Protein AF-A0A6N3BK80-F1 (afdb_monomer)

Mean predicted aligned error: 13.95 Å

Nearest PDB structures (foldseek):
  2f25-assembly1_A  TM=4.838E-01  e=7.492E+00  Homo sapiens
  2f27-assembly2_B  TM=4.645E-01  e=8.426E+00  Homo sapiens

pLDDT: mean 81.89, std 17.4, range [36.19, 98.56]

Radius of gyration: 26.27 Å; Cα contacts (8 Å, |Δi|>4): 443; chains: 1; bounding box: 55×59×78 Å

Organism: Streptococcus salivarius (NCBI:txid1304)

Sequence (279 aa):
MSVFLSWRYKPIILYLAVIVACFVLAIILFRMGQKRGRFLFTAIVLALIGLSFFATLGGSVYRGAMKKYRLIQQVSQSELDEEKPDSDDPKEYEDKSAIYNWTEEDFENLKPKVDTLRSIIKSHGKGNYVEMESSGLKVRYDRGDGNEYIDLSFVKDEKGRFVYDGGTATYPLDGVTEVANYSSNWTEEQINSLRTKDQAYFGPTTSLSEVVREHPQAKEAWRSIKVHSSGIMHKSVDLDYTDQNSPIEKAQLLRLSFEYNEKKKDYYLSYNSVDRGHW

Foldseek 3Di:
DPDVVCVVCVVVVVVVVVVVVVVVVLVVLCVVCVVVVNNVVSVVVVVVVVVVCCVVVVVPVVVVVVVQVVLLVVLVPDPPVVLAADDLDQVVQADLPFAADDDPVNQLPADFPPAFSSNCCNRRNGANDWDQDPQGIWGKHDNPPVQWIKIWGWDQDPSNTTTTFKTKTKHADPQAAADQQFDFPDAPVNVVPAAAPVRPVVHHFDFPVVCCVVHRYANGKMWMWIAGSVRDIWIKIKTWRAQCPYALRTFNTKIWMWTQDPVVRGTTTHDIDTDSDDD

Secondary structure (DSSP, 8-state):
--HHHHHHHHHHHHHHHHHHHHHHHHHHHHHHHHHTT-HHHHHHHHHHHHHHHIIIIIHHHHHHHHHHHHHHHHHTTS---TTSPPPS-GGGTB-TTPPP---HHHHHT--TTTSBHHHHHHHH-SBSEEEEETTEEEEEEE-SSSSSEEEEEEEE-TTS-EEEEEEEEEEEPTT-EE-TT------HHHHHH---GGGGGGSPPPBHHHHHHH--EESEEEEEEEE-TTS-EEEEEEEE---TTS-TTS-SEEEEEEEEETTTTEEEEEEEEEE----

Structure (mmCIF, N/CA/C/O backbone):
data_AF-A0A6N3BK80-F1
#
_entry.id   AF-A0A6N3BK80-F1
#
loop_
_atom_site.group_PDB
_atom_site.id
_atom_site.type_symbol
_atom_site.label_atom_id
_atom_site.label_alt_id
_atom_site.label_comp_id
_atom_site.label_asym_id
_atom_site.label_entity_id
_atom_site.label_seq_id
_atom_site.pdbx_PDB_ins_code
_atom_site.Cartn_x
_atom_site.Cartn_y
_atom_site.Cartn_z
_atom_site.occupancy
_atom_site.B_iso_or_equiv
_atom_site.auth_seq_id
_atom_site.auth_comp_id
_atom_site.auth_asym_id
_atom_site.auth_atom_id
_atom_site.pdbx_PDB_model_num
ATOM 1 N N . MET A 1 1 ? -24.866 -7.748 -11.509 1.00 37.69 1 MET A N 1
ATOM 2 C CA . MET A 1 1 ? -23.650 -7.099 -12.046 1.00 37.69 1 MET A CA 1
ATOM 3 C C . MET A 1 1 ? -24.097 -6.075 -13.082 1.00 37.69 1 MET A C 1
ATOM 5 O O . MET A 1 1 ? -24.287 -6.455 -14.221 1.00 37.69 1 MET A O 1
ATOM 9 N N . SER A 1 2 ? -24.410 -4.837 -12.669 1.00 46.44 2 SER A N 1
ATOM 10 C CA . SER A 1 2 ? -24.790 -3.744 -13.603 1.00 46.44 2 SER A CA 1
ATOM 11 C C . SER A 1 2 ? -25.086 -2.382 -12.949 1.00 46.44 2 SER A C 1
ATOM 13 O O . SER A 1 2 ? -25.207 -1.399 -13.669 1.00 46.44 2 SER A O 1
ATOM 15 N N . VAL A 1 3 ? -25.175 -2.259 -11.619 1.00 37.75 3 VAL A N 1
ATOM 16 C CA . VAL A 1 3 ? -25.583 -0.974 -11.006 1.00 37.75 3 VAL A CA 1
ATOM 17 C C . VAL A 1 3 ? -24.396 -0.026 -10.753 1.00 37.75 3 VAL A C 1
ATOM 19 O O . VAL A 1 3 ? -24.506 1.169 -11.026 1.00 37.75 3 VAL A O 1
ATOM 22 N N . PHE A 1 4 ? -23.226 -0.543 -10.356 1.00 36.19 4 PHE A N 1
ATOM 23 C CA . PHE A 1 4 ? -22.046 0.282 -10.036 1.00 36.19 4 PHE A CA 1
ATOM 24 C C . PHE A 1 4 ? -21.319 0.870 -11.256 1.00 36.19 4 PHE A C 1
ATOM 26 O O . PHE A 1 4 ? -20.775 1.968 -11.160 1.00 36.19 4 PHE A O 1
ATOM 33 N N . LEU A 1 5 ? -21.379 0.219 -12.427 1.00 40.31 5 LEU A N 1
ATOM 34 C CA . LEU A 1 5 ? -20.838 0.810 -13.660 1.00 40.31 5 LEU A CA 1
ATOM 35 C C . LEU A 1 5 ? -21.596 2.096 -14.033 1.00 40.31 5 LEU A C 1
ATOM 37 O O . LEU A 1 5 ? -20.991 3.060 -14.487 1.00 40.31 5 LEU A O 1
ATOM 41 N N . SER A 1 6 ? -22.909 2.157 -13.783 1.00 42.03 6 SER A N 1
ATOM 42 C CA . SER A 1 6 ? -23.734 3.296 -14.206 1.00 42.03 6 SER A CA 1
ATOM 43 C C . SER A 1 6 ? -23.394 4.609 -13.490 1.00 42.03 6 SER A C 1
ATOM 45 O O . SER A 1 6 ? -23.645 5.675 -14.043 1.00 42.03 6 SER A O 1
ATOM 47 N N . TRP A 1 7 ? -22.797 4.573 -12.292 1.00 40.22 7 TRP A N 1
ATOM 48 C CA . TRP A 1 7 ? -22.498 5.797 -11.540 1.00 40.22 7 TRP A CA 1
ATOM 49 C C . TRP A 1 7 ? -21.221 6.490 -12.030 1.00 40.22 7 TRP A C 1
ATOM 51 O O . TRP A 1 7 ? -21.188 7.716 -12.113 1.00 40.22 7 TRP A O 1
ATOM 61 N N . ARG A 1 8 ? -20.203 5.731 -12.456 1.00 47.41 8 ARG A N 1
ATOM 62 C CA . ARG A 1 8 ? -18.953 6.302 -12.989 1.00 47.41 8 ARG A CA 1
ATOM 63 C C . ARG A 1 8 ? -19.099 6.900 -14.396 1.00 47.41 8 ARG A C 1
ATOM 65 O O . ARG A 1 8 ? -18.405 7.862 -14.707 1.00 47.41 8 ARG A O 1
ATOM 72 N N . TYR A 1 9 ? -20.037 6.413 -15.217 1.00 49.38 9 TYR A N 1
ATOM 73 C CA . TYR A 1 9 ? -20.303 6.979 -16.555 1.00 49.38 9 TYR A CA 1
ATOM 74 C C . TYR A 1 9 ? -21.351 8.103 -16.574 1.00 49.38 9 TYR A C 1
ATOM 76 O O . TYR A 1 9 ? -21.412 8.849 -17.552 1.00 49.38 9 TYR A O 1
ATOM 84 N N . LYS A 1 10 ? -22.150 8.271 -15.508 1.00 49.44 10 LYS A N 1
ATOM 85 C CA . LYS A 1 10 ? -23.128 9.369 -15.378 1.00 49.44 10 LYS A CA 1
ATOM 86 C C . LYS A 1 10 ? -22.543 10.761 -15.647 1.00 49.44 10 LYS A C 1
ATOM 88 O O . LYS A 1 10 ? -23.175 11.485 -16.414 1.00 49.44 10 LYS A O 1
ATOM 93 N N . PRO A 1 11 ? -21.368 11.152 -15.111 1.00 55.12 11 PRO A N 1
ATOM 94 C CA . PRO A 1 11 ? -20.797 12.451 -15.445 1.00 55.12 11 PRO A CA 1
ATOM 95 C C . PRO A 1 11 ? -20.406 12.525 -16.925 1.00 55.12 11 PRO A C 1
ATOM 97 O O . PRO A 1 11 ? -20.772 13.484 -17.590 1.00 55.12 11 PRO A O 1
ATOM 100 N N . ILE A 1 12 ? -19.754 11.499 -17.483 1.00 56.53 12 ILE A N 1
ATOM 101 C CA . ILE A 1 12 ? -19.261 11.508 -18.874 1.00 56.53 12 ILE A CA 1
ATOM 102 C C . ILE A 1 12 ? -20.411 11.621 -19.885 1.00 56.53 12 ILE A C 1
ATOM 104 O O . ILE A 1 12 ? -20.330 12.405 -20.829 1.00 56.53 12 ILE A O 1
ATOM 108 N N . ILE A 1 13 ? -21.503 10.882 -19.677 1.00 63.91 13 ILE A N 1
ATOM 109 C CA . ILE A 1 13 ? -22.680 10.920 -20.558 1.00 63.91 13 ILE A CA 1
ATOM 110 C C . ILE A 1 13 ? -23.405 12.266 -20.432 1.00 63.91 13 ILE A C 1
ATOM 112 O O . ILE A 1 13 ? -23.817 12.831 -21.445 1.00 63.91 13 ILE A O 1
ATOM 116 N N . LEU A 1 14 ? -23.512 12.817 -19.216 1.00 65.88 14 LEU A N 1
ATOM 117 C CA . LEU A 1 14 ? -24.059 14.158 -18.994 1.00 65.88 14 LEU A CA 1
ATOM 118 C C . LEU A 1 14 ? -23.207 15.223 -19.705 1.00 65.88 14 LEU A C 1
ATOM 120 O O . LEU A 1 14 ? -23.750 16.089 -20.384 1.00 65.88 14 LEU A O 1
ATOM 124 N N . TYR A 1 15 ? -21.877 15.122 -19.620 1.00 63.59 15 TYR A N 1
ATOM 125 C CA . TYR A 1 15 ? -20.942 16.004 -20.321 1.00 63.59 15 TYR A CA 1
ATOM 126 C C . TYR A 1 15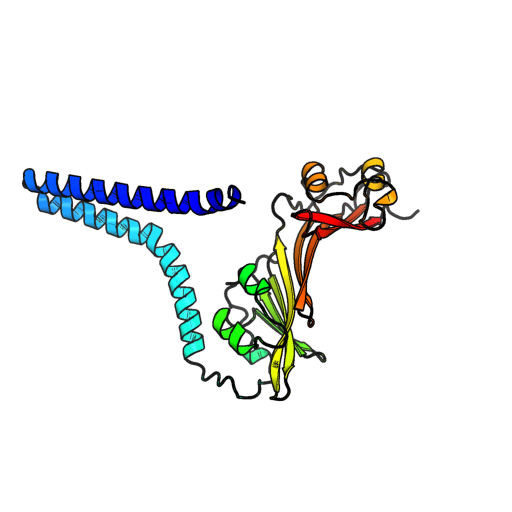 ? -21.105 15.922 -21.840 1.00 63.59 15 TYR A C 1
ATOM 128 O O . TYR A 1 15 ? -21.193 16.955 -22.503 1.00 63.59 15 TYR A O 1
ATOM 136 N N . LEU A 1 16 ? -21.197 14.711 -22.396 1.00 70.88 16 LEU A N 1
ATOM 137 C CA . LEU A 1 16 ? -21.396 14.518 -23.831 1.00 70.88 16 LEU A CA 1
ATOM 138 C C . LEU A 1 16 ? -22.743 15.102 -24.288 1.00 70.88 16 LEU A C 1
ATOM 140 O O . LEU A 1 16 ? -22.808 15.777 -25.313 1.00 70.88 16 LEU A O 1
ATOM 144 N N . ALA A 1 17 ? -23.802 14.908 -23.497 1.00 71.81 17 ALA A N 1
ATOM 145 C CA . ALA A 1 17 ? -25.122 15.470 -23.767 1.00 71.81 17 ALA A CA 1
ATOM 146 C C . ALA A 1 17 ? -25.115 17.009 -23.744 1.00 71.81 17 ALA A C 1
ATOM 148 O O . ALA A 1 17 ? -25.707 17.633 -24.624 1.00 71.81 17 ALA A O 1
ATOM 149 N N . VAL A 1 18 ? -24.400 17.627 -22.796 1.00 73.94 18 VAL A N 1
ATOM 150 C CA . VAL A 1 18 ? -24.231 19.088 -22.729 1.00 73.94 18 VAL A CA 1
ATOM 151 C C . VAL A 1 18 ? -23.460 19.610 -23.944 1.00 73.94 18 VAL A C 1
ATOM 153 O O . VAL A 1 18 ? -23.885 20.592 -24.551 1.00 73.94 18 VAL A O 1
ATOM 156 N N . ILE A 1 19 ? -22.385 18.933 -24.365 1.00 73.25 19 ILE A N 1
ATOM 157 C CA . ILE A 1 19 ? -21.615 19.308 -25.564 1.00 73.25 19 ILE A CA 1
ATOM 158 C C . ILE A 1 19 ? -22.500 19.258 -26.814 1.00 73.25 19 ILE A C 1
ATOM 160 O O . ILE A 1 19 ? -22.523 20.215 -27.589 1.00 73.25 19 ILE A O 1
ATOM 164 N N . VAL A 1 20 ? -23.266 18.178 -26.994 1.00 76.75 20 VAL A N 1
ATOM 165 C CA . VAL A 1 20 ? -24.185 18.031 -28.133 1.00 76.75 20 VAL A CA 1
ATOM 166 C C . VAL A 1 20 ? -25.270 19.112 -28.103 1.00 76.75 20 VAL A C 1
ATOM 168 O O . VAL A 1 20 ? -25.531 19.735 -29.131 1.00 76.75 20 VAL A O 1
ATOM 171 N N . ALA A 1 21 ? -25.854 19.410 -26.938 1.00 74.69 21 ALA A N 1
ATOM 172 C CA . ALA A 1 21 ? -26.855 20.469 -26.793 1.00 74.69 21 ALA A CA 1
ATOM 173 C C . ALA A 1 21 ? -26.291 21.861 -27.136 1.00 74.69 21 ALA A C 1
ATOM 175 O O . ALA A 1 21 ? -26.930 22.625 -27.865 1.00 74.69 21 ALA A O 1
ATOM 176 N N . CYS A 1 22 ? -25.072 22.177 -26.685 1.00 74.19 22 CYS A N 1
ATOM 177 C CA . CYS A 1 22 ? -24.372 23.411 -27.046 1.00 74.19 22 CYS A CA 1
ATOM 178 C C . CYS A 1 22 ? -24.097 23.495 -28.554 1.00 74.19 22 CYS A C 1
ATOM 180 O O . CYS A 1 22 ? -24.267 24.560 -29.148 1.00 74.19 22 CYS A O 1
ATOM 182 N N . PHE A 1 23 ? -23.731 22.379 -29.190 1.00 77.75 23 PHE A N 1
ATOM 183 C CA . PHE A 1 23 ? -23.477 22.327 -30.630 1.00 77.75 23 PHE A CA 1
ATOM 184 C C . PHE A 1 23 ? -24.754 22.562 -31.448 1.00 77.75 23 PHE A C 1
ATOM 186 O O . PHE A 1 23 ? -24.754 23.328 -32.413 1.00 77.75 23 PHE A O 1
ATOM 193 N N . VAL A 1 24 ? -25.873 21.969 -31.026 1.00 78.75 24 VAL A N 1
ATOM 194 C CA . VAL A 1 24 ? -27.187 22.184 -31.651 1.00 78.75 24 VAL A CA 1
ATOM 195 C C . VAL A 1 24 ? -27.629 23.644 -31.502 1.00 78.75 24 VAL A C 1
ATOM 197 O O . VAL A 1 24 ? -28.042 24.262 -32.486 1.00 78.75 24 VAL A O 1
ATOM 200 N N . LEU A 1 25 ? -27.481 24.234 -30.311 1.00 77.56 25 LEU A N 1
ATOM 201 C CA . LEU A 1 25 ? -27.775 25.652 -30.073 1.00 77.56 25 LEU A CA 1
ATOM 202 C C . LEU A 1 25 ? -26.905 26.574 -30.938 1.00 77.56 25 LEU A C 1
ATOM 204 O O . LEU A 1 25 ? -27.421 27.534 -31.513 1.00 77.56 25 LEU A O 1
ATOM 208 N N . ALA A 1 26 ? -25.617 26.262 -31.096 1.00 73.38 26 ALA A N 1
ATOM 209 C CA . ALA A 1 26 ? -24.711 27.016 -31.957 1.00 73.38 26 ALA A CA 1
ATOM 210 C C . ALA A 1 26 ? -25.173 27.017 -33.424 1.00 73.38 26 ALA A C 1
ATOM 212 O O . ALA A 1 26 ? -25.208 28.074 -34.057 1.00 73.38 26 ALA A O 1
ATOM 213 N N . ILE A 1 27 ? -25.606 25.866 -33.952 1.00 77.00 27 ILE A N 1
ATOM 214 C CA . ILE A 1 27 ? -26.123 25.747 -35.326 1.00 77.00 27 ILE A CA 1
ATOM 215 C C . ILE A 1 27 ? -27.418 26.555 -35.505 1.00 77.00 27 ILE A C 1
ATOM 217 O O . ILE A 1 27 ? -27.593 27.231 -36.525 1.00 77.00 27 ILE A O 1
ATOM 221 N N . ILE A 1 28 ? -28.323 26.522 -34.521 1.00 77.19 28 ILE A N 1
ATOM 222 C CA . ILE A 1 28 ? -29.579 27.288 -34.555 1.00 77.19 28 ILE A CA 1
ATOM 223 C C . ILE A 1 28 ? -29.287 28.794 -34.565 1.00 77.19 28 ILE A C 1
ATOM 225 O O . ILE A 1 28 ? -29.812 29.519 -35.417 1.00 77.19 28 ILE A O 1
ATOM 229 N N . LEU A 1 29 ? -28.409 29.262 -33.673 1.00 70.31 29 LEU A N 1
ATOM 230 C CA . LEU A 1 29 ? -28.001 30.667 -33.596 1.00 70.31 29 LEU A CA 1
ATOM 231 C C . LEU A 1 29 ? -27.305 31.130 -34.880 1.00 70.31 29 LEU A C 1
ATOM 233 O O . LEU A 1 29 ? -27.582 32.228 -35.366 1.00 70.31 29 LEU A O 1
ATOM 237 N N . PHE A 1 30 ? -26.472 30.277 -35.475 1.00 71.50 30 PHE A N 1
ATOM 238 C CA . PHE A 1 30 ? -25.811 30.546 -36.748 1.00 71.50 30 PHE A CA 1
ATOM 239 C C . PHE A 1 30 ? -26.819 30.717 -37.895 1.00 71.50 30 PHE A C 1
ATOM 241 O O . PHE A 1 30 ? -26.782 31.719 -38.614 1.00 71.50 30 PHE A O 1
ATOM 248 N N . ARG A 1 31 ? -27.799 29.807 -38.024 1.00 71.81 31 ARG A N 1
ATOM 249 C CA . ARG A 1 31 ? -28.857 29.927 -39.046 1.00 71.81 31 ARG A CA 1
ATOM 250 C C . ARG A 1 31 ? -29.753 31.148 -38.835 1.00 71.81 31 ARG A C 1
ATOM 252 O O . ARG A 1 31 ? -30.158 31.789 -39.807 1.00 71.81 31 ARG A O 1
ATOM 259 N N . MET A 1 32 ? -30.062 31.499 -37.586 1.00 69.62 32 MET A N 1
ATOM 260 C CA . MET A 1 32 ? -30.823 32.713 -37.265 1.00 69.62 32 MET A CA 1
ATOM 261 C C . MET A 1 32 ? -30.033 33.992 -37.577 1.00 69.62 32 MET A C 1
ATOM 263 O O . MET A 1 32 ? -30.607 34.954 -38.094 1.00 69.62 32 MET A O 1
ATOM 267 N N . GLY A 1 33 ? -28.723 33.997 -37.313 1.00 66.00 33 GLY A N 1
ATOM 268 C CA . GLY A 1 33 ? -27.813 35.093 -37.647 1.00 66.00 33 GLY A CA 1
ATOM 269 C C . GLY A 1 33 ? -27.706 35.338 -39.151 1.00 66.00 33 GLY A C 1
ATOM 270 O O . GLY A 1 33 ? -27.750 36.490 -39.591 1.00 66.00 33 GLY A O 1
ATOM 271 N N . GLN A 1 34 ? -27.668 34.260 -39.941 1.00 65.62 34 GLN A N 1
ATOM 272 C CA . GLN A 1 34 ? -27.649 34.310 -41.404 1.00 65.62 34 GLN A CA 1
ATOM 273 C C . GLN A 1 34 ? -28.944 34.913 -41.980 1.00 65.62 34 GLN A C 1
ATOM 275 O O . GLN A 1 34 ? -28.880 35.766 -42.860 1.00 65.62 34 GLN A O 1
ATOM 280 N N . LYS A 1 35 ? -30.119 34.554 -41.437 1.00 68.25 35 LYS A N 1
ATOM 281 C CA . LYS A 1 35 ? -31.414 35.126 -41.866 1.00 68.25 35 LYS A CA 1
ATOM 282 C C . LYS A 1 35 ? -31.582 36.616 -41.544 1.00 68.25 35 LYS A C 1
ATOM 284 O O . LYS A 1 35 ? -32.328 37.297 -42.237 1.00 68.25 35 LYS A O 1
ATOM 289 N N . ARG A 1 36 ? -30.931 37.128 -40.494 1.00 64.25 36 ARG A N 1
ATOM 290 C CA . ARG A 1 36 ? -31.055 38.531 -40.046 1.00 64.25 36 ARG A CA 1
ATOM 291 C C . ARG A 1 36 ? -29.965 39.464 -40.590 1.00 64.25 36 ARG A C 1
ATOM 293 O O . ARG A 1 36 ? -29.895 40.608 -40.152 1.00 64.25 36 ARG A O 1
ATOM 300 N N . GLY A 1 37 ? -29.091 38.991 -41.484 1.00 64.69 37 GLY A N 1
ATOM 301 C CA . GLY A 1 37 ? -27.978 39.786 -42.025 1.00 64.69 37 GLY A CA 1
ATOM 302 C C . GLY A 1 37 ? -26.898 40.147 -40.993 1.00 64.69 37 GLY A C 1
ATOM 303 O O . GLY A 1 37 ? -26.043 40.983 -41.261 1.00 64.69 37 GLY A O 1
ATOM 304 N N . ARG A 1 38 ? -26.909 39.518 -39.807 1.00 65.25 38 ARG A N 1
ATOM 305 C CA . ARG A 1 38 ? -25.959 39.753 -38.697 1.00 65.25 38 ARG A CA 1
ATOM 306 C C . ARG A 1 38 ? -24.974 38.590 -38.539 1.00 65.25 38 ARG A C 1
ATOM 308 O O . ARG A 1 38 ? -24.587 38.222 -37.429 1.00 65.25 38 ARG A O 1
ATOM 315 N N . PHE A 1 39 ? -24.600 37.999 -39.669 1.00 61.59 39 PHE A N 1
ATOM 316 C CA . PHE A 1 39 ? -23.761 36.805 -39.764 1.00 61.59 39 PHE A CA 1
ATOM 317 C C . PHE A 1 39 ? -22.388 36.985 -39.098 1.00 61.59 39 PHE A C 1
ATOM 319 O O . PHE A 1 39 ? -21.945 36.130 -38.337 1.00 61.59 39 PHE A O 1
ATOM 326 N N . LEU A 1 40 ? -21.747 38.137 -39.314 1.00 60.50 40 LEU A N 1
ATOM 327 C CA . LEU A 1 40 ? -20.412 38.410 -38.775 1.00 60.50 40 LEU A CA 1
ATOM 328 C C . LEU A 1 40 ? -20.408 38.470 -37.239 1.00 60.50 40 LEU A C 1
ATOM 330 O O . LEU A 1 40 ? -19.549 37.872 -36.602 1.00 60.50 40 LEU A O 1
ATOM 334 N N . PHE A 1 41 ? -21.413 39.101 -36.628 1.00 62.19 41 PHE A N 1
ATOM 335 C CA . PHE A 1 41 ? -21.518 39.191 -35.167 1.00 62.19 41 PHE A CA 1
ATOM 336 C C . PHE A 1 41 ? -21.821 37.839 -34.511 1.00 62.19 41 PHE A C 1
ATOM 338 O O . PHE A 1 41 ? -21.278 37.531 -33.454 1.00 62.19 41 PHE A O 1
ATOM 345 N N . THR A 1 42 ? -22.654 37.008 -35.144 1.00 64.50 42 THR A N 1
ATOM 346 C CA . THR A 1 42 ? -22.961 35.661 -34.632 1.00 64.50 42 THR A CA 1
ATOM 347 C C . THR A 1 42 ? -21.758 34.725 -34.736 1.00 64.50 42 THR A C 1
ATOM 349 O O . THR A 1 42 ? -21.497 33.977 -33.796 1.00 64.50 42 THR A O 1
ATOM 352 N N . ALA A 1 43 ? -20.974 34.818 -35.813 1.00 65.44 43 ALA A N 1
ATOM 353 C CA . ALA A 1 43 ? -19.727 34.069 -35.958 1.00 65.44 43 ALA A CA 1
ATOM 354 C C . ALA A 1 43 ? -18.666 34.481 -34.919 1.00 65.44 43 ALA A C 1
ATOM 356 O O . ALA A 1 43 ? -18.036 33.614 -34.318 1.00 65.44 43 ALA A O 1
ATOM 357 N N . ILE A 1 44 ? -18.511 35.784 -34.649 1.00 70.44 44 ILE A N 1
ATOM 358 C CA . ILE A 1 44 ? -17.558 36.291 -33.645 1.00 70.44 44 ILE A CA 1
ATOM 359 C C . ILE A 1 44 ? -17.939 35.825 -32.234 1.00 70.44 44 ILE A C 1
ATOM 361 O O . ILE A 1 44 ? -17.080 35.365 -31.488 1.00 70.44 44 ILE A O 1
ATOM 365 N N . VAL A 1 45 ? -19.223 35.883 -31.869 1.00 70.75 45 VAL A N 1
ATOM 366 C CA . VAL A 1 45 ? -19.686 35.420 -30.549 1.00 70.75 45 VAL A CA 1
ATOM 367 C C . VAL A 1 45 ? -19.479 33.912 -30.386 1.00 70.75 45 VAL A C 1
ATOM 369 O O . VAL A 1 45 ? -19.000 33.476 -29.342 1.00 70.75 45 VAL A O 1
ATOM 372 N N . LEU A 1 46 ? -19.756 33.112 -31.420 1.00 67.25 46 LEU A N 1
ATOM 373 C CA . LEU A 1 46 ? -19.484 31.670 -31.398 1.00 67.25 46 LEU A CA 1
ATOM 374 C C . LEU A 1 46 ? -17.984 31.362 -31.296 1.00 67.25 46 LEU A C 1
ATOM 376 O O . LEU A 1 46 ? -17.602 30.463 -30.548 1.00 67.25 46 LEU A O 1
ATOM 380 N N . ALA A 1 47 ? -17.133 32.130 -31.981 1.00 68.00 47 ALA A N 1
ATOM 381 C CA . ALA A 1 47 ? -15.684 32.002 -31.874 1.00 68.00 47 ALA A CA 1
ATOM 382 C C . ALA A 1 47 ? -15.183 32.347 -30.463 1.00 68.00 47 ALA A C 1
ATOM 384 O O . ALA A 1 47 ? -14.369 31.609 -29.918 1.00 68.00 47 ALA A O 1
ATOM 385 N N . LEU A 1 48 ? -15.706 33.407 -29.835 1.00 70.81 48 LEU A N 1
ATOM 386 C CA . LEU A 1 48 ? -15.347 33.803 -28.466 1.00 70.81 48 LEU A CA 1
ATOM 387 C C . LEU A 1 48 ? -15.826 32.790 -27.413 1.00 70.81 48 LEU A C 1
ATOM 389 O O . LEU A 1 48 ? -15.095 32.505 -26.463 1.00 70.81 48 LEU A O 1
ATOM 393 N N . ILE A 1 49 ? -17.015 32.203 -27.588 1.00 67.44 49 ILE A N 1
ATOM 394 C CA . ILE A 1 49 ? -17.521 31.119 -26.725 1.00 67.44 49 ILE A CA 1
ATOM 395 C C . ILE A 1 49 ? -16.665 29.856 -26.895 1.00 67.44 49 ILE A C 1
ATOM 397 O O . ILE A 1 49 ? -16.276 29.238 -25.908 1.00 67.44 49 ILE A O 1
ATOM 401 N N . GLY A 1 50 ? -16.295 29.502 -28.130 1.00 62.75 50 GLY A N 1
ATOM 402 C CA . GLY A 1 50 ? -15.361 28.407 -28.391 1.00 62.75 50 GLY A CA 1
ATOM 403 C C . GLY A 1 50 ? -13.996 28.643 -27.738 1.00 62.75 50 GLY A C 1
ATOM 404 O O . GLY A 1 50 ? -13.492 27.773 -27.030 1.00 62.75 50 GLY A O 1
ATOM 405 N N . LEU A 1 51 ? -13.426 29.841 -27.900 1.00 63.50 51 LEU A N 1
ATOM 406 C CA . LEU A 1 51 ? -12.127 30.209 -27.329 1.00 63.50 51 LEU A CA 1
ATOM 407 C C . LEU A 1 51 ? -12.135 30.154 -25.794 1.00 63.50 51 LEU A C 1
ATOM 409 O O . LEU A 1 51 ? -11.194 29.648 -25.186 1.00 63.50 51 LEU A O 1
ATOM 413 N N . SER A 1 52 ? -13.208 30.639 -25.163 1.00 60.75 52 SER A N 1
ATOM 414 C CA . SER A 1 52 ? -13.365 30.603 -23.705 1.00 60.75 52 SER A CA 1
ATOM 415 C C . SER A 1 52 ? -13.559 29.179 -23.179 1.00 60.75 52 SER A C 1
ATOM 417 O O . SER A 1 52 ? -12.990 28.854 -22.137 1.00 60.75 52 SER A O 1
ATOM 419 N N . PHE A 1 53 ? -14.237 28.297 -23.923 1.00 61.62 53 PHE A N 1
ATOM 420 C CA . PHE A 1 53 ? -14.352 26.871 -23.594 1.00 61.62 53 PHE A CA 1
ATOM 421 C C . PHE A 1 53 ? -12.999 26.139 -23.696 1.00 61.62 53 PHE A C 1
ATOM 423 O O . PHE A 1 53 ? -12.640 25.365 -22.808 1.00 61.62 53 PHE A O 1
ATOM 430 N N . PHE A 1 54 ? -12.188 26.434 -24.719 1.00 55.31 54 PHE A N 1
ATOM 431 C CA . PHE A 1 54 ? -10.814 25.920 -24.820 1.00 55.31 54 PHE A CA 1
ATOM 432 C C . PHE A 1 54 ? -9.894 26.476 -23.719 1.00 55.31 54 PHE A C 1
ATOM 434 O O . PHE A 1 54 ? -9.060 25.740 -23.191 1.00 55.31 54 PHE A O 1
ATOM 441 N N . ALA A 1 55 ? -10.067 27.736 -23.316 1.00 56.03 55 ALA A N 1
ATOM 442 C CA . ALA A 1 55 ? -9.279 28.349 -22.248 1.00 56.03 55 ALA A CA 1
ATOM 443 C C . ALA A 1 55 ? -9.620 27.800 -20.848 1.00 56.03 55 ALA A C 1
ATOM 445 O O . ALA A 1 55 ? -8.717 27.626 -20.030 1.00 56.03 55 ALA A O 1
ATOM 446 N N . THR A 1 56 ? -10.893 27.490 -20.571 1.00 57.50 56 THR A N 1
ATOM 447 C CA . THR A 1 56 ? -11.341 27.004 -19.248 1.00 57.50 56 THR A CA 1
ATOM 448 C C . THR A 1 56 ? -11.351 25.480 -19.113 1.00 57.50 56 THR A C 1
ATOM 450 O O . THR A 1 56 ? -10.874 24.975 -18.099 1.00 57.50 56 THR A O 1
ATOM 453 N N . LEU A 1 57 ? -11.820 24.725 -20.114 1.00 46.44 57 LEU A N 1
ATOM 454 C CA . LEU A 1 57 ? -11.823 23.251 -20.078 1.00 46.44 57 LEU A CA 1
ATOM 455 C C . LEU A 1 57 ? -10.604 22.632 -20.773 1.00 46.44 57 LEU A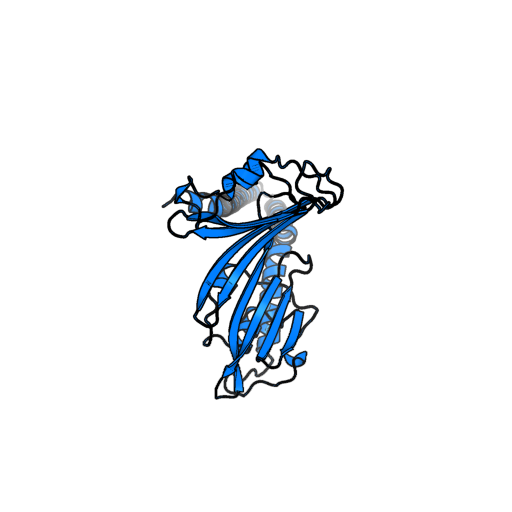 C 1
ATOM 457 O O . LEU A 1 57 ? -10.010 21.682 -20.256 1.00 46.44 57 LEU A O 1
ATOM 461 N N . GLY A 1 58 ? -10.199 23.181 -21.921 1.00 46.25 58 GLY A N 1
ATOM 462 C CA . GLY A 1 58 ? -9.048 22.683 -22.678 1.00 46.25 58 GLY A CA 1
ATOM 463 C C . GLY A 1 58 ? -7.744 22.813 -21.893 1.00 46.25 58 GLY A C 1
ATOM 464 O O . GLY A 1 58 ? -6.955 21.881 -21.869 1.00 46.25 58 GLY A O 1
ATOM 465 N N . GLY A 1 59 ? -7.541 23.900 -21.147 1.00 46.66 59 GLY A N 1
ATOM 466 C CA . GLY A 1 59 ? -6.305 24.137 -20.394 1.00 46.66 59 GLY A CA 1
ATOM 467 C C . GLY A 1 59 ? -6.001 23.139 -19.264 1.00 46.66 59 GLY A C 1
ATOM 468 O O . GLY A 1 59 ? -4.837 23.013 -18.885 1.00 46.66 59 GLY A O 1
ATOM 469 N N . SER A 1 60 ? -6.995 22.437 -18.708 1.00 51.78 60 SER A N 1
ATOM 470 C CA . SER A 1 60 ? -6.782 21.438 -17.642 1.00 51.78 60 SER A CA 1
ATOM 471 C C . SER A 1 60 ? -6.467 20.056 -18.226 1.00 51.78 60 SER A C 1
ATOM 473 O O . SER A 1 60 ? -5.421 19.472 -17.936 1.00 51.78 60 SER A O 1
ATOM 475 N N . VAL A 1 61 ? -7.304 19.589 -19.159 1.00 50.84 61 VAL A N 1
ATOM 476 C CA . VAL A 1 61 ? -7.129 18.292 -19.832 1.00 50.84 61 VAL A CA 1
ATOM 477 C C . VAL A 1 61 ? -5.912 18.308 -20.765 1.00 50.84 61 VAL A C 1
ATOM 479 O O . VAL A 1 61 ? -5.146 17.348 -20.785 1.00 50.84 61 VAL A O 1
ATOM 482 N N . TYR A 1 62 ? -5.654 19.418 -21.467 1.00 49.84 62 TYR A N 1
ATOM 483 C CA . TYR A 1 62 ? -4.475 19.586 -22.323 1.00 49.84 62 TYR A CA 1
ATOM 484 C C . TYR A 1 62 ? -3.179 19.680 -21.513 1.00 49.84 62 TYR A C 1
ATOM 486 O O . TYR A 1 62 ? -2.171 19.143 -21.951 1.00 49.84 62 TYR A O 1
ATOM 494 N N . ARG A 1 63 ? -3.178 20.280 -20.308 1.00 50.91 63 ARG A N 1
ATOM 495 C CA . ARG A 1 63 ? -1.998 20.244 -19.419 1.00 50.91 63 ARG A CA 1
ATOM 496 C C . ARG A 1 63 ? -1.728 18.844 -18.879 1.00 50.91 63 ARG A C 1
ATOM 498 O O . ARG A 1 63 ? -0.566 18.454 -18.833 1.00 50.91 63 ARG A O 1
ATOM 505 N N . GLY A 1 64 ? -2.764 18.094 -18.500 1.00 47.44 64 GLY A N 1
ATOM 506 C CA . GLY A 1 64 ? -2.625 16.696 -18.074 1.00 47.44 64 GLY A CA 1
ATOM 507 C C . GLY A 1 64 ? -2.110 15.795 -19.202 1.00 47.44 64 GLY A C 1
ATOM 508 O O . GLY A 1 64 ? -1.135 15.066 -19.019 1.00 47.44 64 GLY A O 1
ATOM 509 N N . ALA A 1 65 ? -2.693 15.921 -20.398 1.00 49.78 65 ALA A N 1
ATOM 510 C CA . ALA A 1 65 ? -2.267 15.188 -21.586 1.00 49.78 65 ALA A CA 1
ATOM 511 C C . ALA A 1 65 ? -0.847 15.585 -22.025 1.00 49.78 65 ALA A C 1
ATOM 513 O O . ALA A 1 65 ? -0.006 14.711 -22.195 1.00 49.78 65 ALA A O 1
ATOM 514 N N . MET A 1 66 ? -0.530 16.882 -22.129 1.00 50.06 66 MET A N 1
ATOM 515 C CA . MET A 1 66 ? 0.815 17.358 -22.489 1.00 50.06 66 MET A CA 1
ATOM 516 C C . MET A 1 66 ? 1.874 16.991 -21.450 1.00 50.06 66 MET A C 1
ATOM 518 O O . MET A 1 66 ? 3.013 16.759 -21.832 1.00 50.06 66 MET A O 1
ATOM 522 N N . LYS A 1 67 ? 1.541 16.897 -20.153 1.00 52.47 67 LYS A N 1
ATOM 523 C CA . LYS A 1 67 ? 2.473 16.376 -19.138 1.00 52.47 67 LYS A CA 1
ATOM 524 C C . LYS A 1 67 ? 2.781 14.895 -19.367 1.00 52.4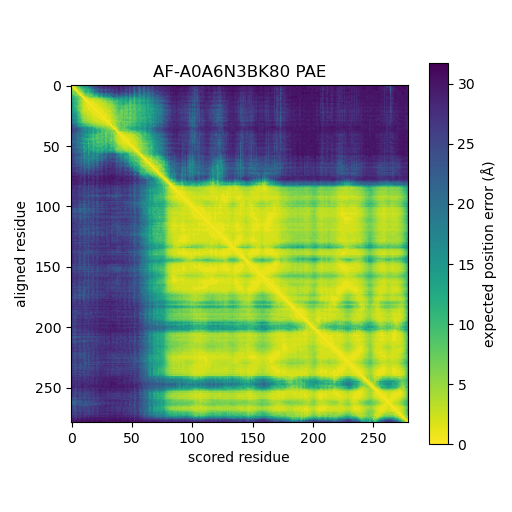7 67 LYS A C 1
ATOM 526 O O . LYS A 1 67 ? 3.957 14.548 -19.338 1.00 52.47 67 LYS A O 1
ATOM 531 N N . LYS A 1 68 ? 1.773 14.064 -19.674 1.00 49.59 68 LYS A N 1
ATOM 532 C CA . LYS A 1 68 ? 1.977 12.663 -20.096 1.00 49.59 68 LYS A CA 1
ATOM 533 C C . LYS A 1 68 ? 2.822 12.579 -21.372 1.00 49.59 68 LYS A C 1
ATOM 535 O O . LYS A 1 68 ? 3.799 11.845 -21.393 1.00 49.59 68 LYS A O 1
ATOM 540 N N . TYR A 1 69 ? 2.520 13.380 -22.396 1.00 47.53 69 TYR A N 1
ATOM 541 C CA . TYR A 1 69 ? 3.309 13.412 -23.636 1.00 47.53 69 TYR A CA 1
ATOM 542 C C . TYR A 1 69 ? 4.739 13.919 -23.425 1.00 47.53 69 TYR A C 1
ATOM 544 O O . TYR A 1 69 ? 5.651 13.397 -24.053 1.00 47.53 69 TYR A O 1
ATOM 552 N N . ARG A 1 70 ? 4.960 14.888 -22.528 1.00 46.94 70 ARG A N 1
ATOM 553 C CA . ARG A 1 70 ? 6.303 15.373 -22.183 1.00 46.94 70 ARG A CA 1
ATOM 554 C C . ARG A 1 70 ? 7.096 14.313 -21.425 1.00 46.94 70 ARG A C 1
ATOM 556 O O . ARG A 1 70 ? 8.261 14.143 -21.736 1.00 46.94 70 ARG A O 1
ATOM 563 N N . LEU A 1 71 ? 6.473 13.580 -20.499 1.00 53.34 71 LEU A N 1
ATOM 564 C CA . LEU A 1 71 ? 7.073 12.408 -19.841 1.00 53.34 71 LEU A CA 1
ATOM 565 C C . LEU A 1 71 ? 7.469 11.342 -20.873 1.00 53.34 71 LEU A C 1
ATOM 567 O O . LEU A 1 71 ? 8.612 10.898 -20.889 1.00 53.34 71 LEU A O 1
ATOM 571 N N . ILE A 1 72 ? 6.560 11.020 -21.799 1.00 52.09 72 ILE A N 1
ATOM 572 C CA . ILE A 1 72 ? 6.812 10.069 -22.887 1.00 52.09 72 ILE A CA 1
ATOM 573 C C . ILE A 1 72 ? 7.932 10.572 -23.815 1.00 52.09 72 ILE A C 1
ATOM 575 O O . ILE A 1 72 ? 8.793 9.786 -24.186 1.00 52.09 72 ILE A O 1
ATOM 579 N N . GLN A 1 73 ? 7.990 11.866 -24.152 1.00 45.94 73 GLN A N 1
ATOM 580 C CA . GLN A 1 73 ? 9.059 12.446 -24.982 1.00 45.94 73 GLN A CA 1
ATOM 581 C C . GLN A 1 73 ? 10.411 12.510 -24.264 1.00 45.94 73 GLN A C 1
ATOM 583 O O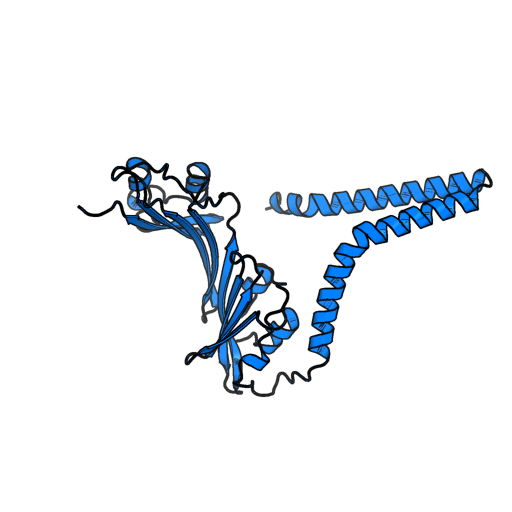 . GLN A 1 73 ? 11.432 12.249 -24.890 1.00 45.94 73 GLN A O 1
ATOM 588 N N . GLN A 1 74 ? 10.429 12.820 -22.967 1.00 46.09 74 GLN A N 1
ATOM 589 C CA . GLN A 1 74 ? 11.659 12.893 -22.177 1.00 46.09 74 GLN A CA 1
ATOM 590 C C . GLN A 1 74 ? 12.278 11.500 -21.980 1.00 46.09 74 GLN A C 1
ATOM 592 O O . GLN A 1 74 ? 13.500 11.383 -21.967 1.00 46.09 74 GLN A O 1
ATOM 597 N N . VAL A 1 75 ? 11.453 10.445 -21.909 1.00 51.22 75 VAL A N 1
ATOM 598 C CA . VAL A 1 75 ? 11.921 9.048 -21.934 1.00 51.22 75 VAL A CA 1
ATOM 599 C C . VAL A 1 75 ? 12.227 8.565 -23.357 1.00 51.22 75 VAL A C 1
ATOM 601 O O . VAL A 1 75 ? 13.143 7.778 -23.554 1.00 51.22 75 VAL A O 1
ATOM 604 N N . SER A 1 76 ? 11.530 9.067 -24.379 1.00 46.81 76 SER A N 1
ATOM 605 C CA . SER A 1 76 ? 11.772 8.685 -25.779 1.00 46.81 76 SER A CA 1
ATOM 606 C C . SER A 1 76 ? 13.105 9.201 -26.346 1.00 46.81 76 SER A C 1
ATOM 608 O O . SER A 1 76 ? 13.423 8.886 -27.493 1.00 46.81 76 SER A O 1
ATOM 610 N N . GLN A 1 77 ? 13.871 9.987 -25.581 1.00 41.28 77 GLN A N 1
ATOM 611 C CA . GLN A 1 77 ? 15.168 10.541 -25.982 1.00 41.28 77 GLN A CA 1
ATOM 612 C C . GLN A 1 77 ? 16.356 10.031 -25.157 1.00 41.28 77 GLN A C 1
ATOM 614 O O . GLN A 1 77 ? 17.487 10.435 -25.424 1.00 41.28 77 GLN A O 1
ATOM 619 N N . SER A 1 78 ? 16.137 9.110 -24.213 1.00 47.97 78 SER A N 1
ATOM 620 C CA . SER A 1 78 ? 17.207 8.258 -23.700 1.00 47.97 78 SER A CA 1
ATOM 621 C C . SER A 1 78 ? 17.152 6.920 -24.430 1.00 47.97 78 SER A C 1
ATOM 623 O O . SER A 1 78 ? 16.123 6.250 -24.456 1.00 47.97 78 SER A O 1
ATOM 625 N N . GLU A 1 79 ? 18.265 6.520 -25.036 1.00 54.44 79 GLU A N 1
ATOM 626 C CA . GLU A 1 79 ? 18.499 5.161 -25.525 1.00 54.44 79 GLU A CA 1
ATOM 627 C C . GLU A 1 79 ? 18.484 4.179 -24.335 1.00 54.44 79 GLU A C 1
ATOM 629 O O . GLU A 1 79 ? 19.517 3.682 -23.889 1.00 54.44 79 GLU A O 1
ATOM 634 N N . LEU A 1 80 ? 17.309 3.918 -23.758 1.00 58.25 80 LEU A N 1
ATOM 635 C CA . LEU A 1 80 ? 17.098 2.810 -22.837 1.00 58.25 80 LEU A CA 1
ATOM 636 C C . LEU A 1 80 ? 17.012 1.546 -23.690 1.00 58.25 80 LEU A C 1
ATOM 638 O O . LEU A 1 80 ? 15.932 1.042 -23.974 1.00 58.25 80 LEU A O 1
ATOM 642 N N . ASP A 1 81 ? 18.169 1.076 -24.139 1.00 66.00 81 ASP A N 1
ATOM 643 C CA . ASP A 1 81 ? 18.312 -0.256 -24.709 1.00 66.00 81 ASP A CA 1
ATOM 644 C C . ASP A 1 81 ? 17.870 -1.276 -23.645 1.00 66.00 81 ASP A C 1
ATOM 646 O O . ASP A 1 81 ? 18.541 -1.445 -22.624 1.00 66.00 81 ASP A O 1
ATOM 650 N N . GLU A 1 82 ? 16.689 -1.876 -23.829 1.00 68.50 82 GLU A N 1
ATOM 651 C CA . GLU A 1 82 ? 16.053 -2.780 -22.855 1.00 68.50 82 GLU A CA 1
ATOM 652 C C . GLU A 1 82 ? 16.854 -4.079 -22.634 1.00 68.50 82 GLU A C 1
ATOM 654 O O . GLU A 1 82 ? 16.573 -4.846 -21.702 1.00 68.50 82 GLU A O 1
ATOM 659 N N . GLU A 1 83 ? 17.858 -4.332 -23.478 1.00 71.94 83 GLU A N 1
ATOM 660 C CA . GLU A 1 83 ? 18.734 -5.496 -23.384 1.00 71.94 83 GLU A CA 1
ATOM 661 C C . GLU A 1 83 ? 20.027 -5.235 -22.604 1.00 71.94 83 GLU A C 1
ATOM 663 O O . GLU A 1 83 ? 20.684 -6.195 -22.192 1.00 71.94 83 GLU A O 1
ATOM 668 N N . LYS A 1 84 ? 20.393 -3.971 -22.352 1.00 85.81 84 LYS A N 1
ATOM 669 C CA . LYS A 1 84 ? 21.599 -3.647 -21.577 1.00 85.81 84 LYS A CA 1
ATOM 670 C C . LYS A 1 84 ? 21.395 -3.900 -20.080 1.00 85.81 84 LYS A C 1
ATOM 672 O O . LYS A 1 84 ? 20.290 -3.686 -19.575 1.00 85.81 84 LYS A O 1
ATOM 677 N N . PRO A 1 85 ? 22.459 -4.306 -19.357 1.00 90.62 85 PRO A N 1
ATOM 678 C CA . PRO A 1 85 ? 22.413 -4.394 -17.904 1.00 90.62 85 PRO A CA 1
ATOM 679 C C . PRO A 1 85 ? 22.112 -3.022 -17.292 1.00 90.62 85 PRO A C 1
ATOM 681 O O . PRO A 1 85 ? 22.482 -1.978 -17.839 1.00 90.62 85 PRO A O 1
ATOM 684 N N . ASP A 1 86 ? 21.441 -3.037 -16.146 1.00 93.56 86 ASP A N 1
ATOM 685 C CA . ASP A 1 86 ? 21.134 -1.833 -15.388 1.00 93.56 86 ASP A CA 1
ATOM 686 C C . ASP A 1 86 ? 22.324 -1.377 -14.539 1.00 93.56 86 ASP A C 1
ATOM 688 O O . ASP A 1 86 ? 23.119 -2.187 -14.051 1.00 93.56 86 ASP A O 1
ATOM 692 N N . SER A 1 87 ? 22.437 -0.056 -14.387 1.00 92.62 87 SER A N 1
ATOM 693 C CA . SER A 1 87 ? 23.432 0.593 -13.538 1.00 92.62 87 SER A CA 1
ATOM 694 C C . SER A 1 87 ? 23.096 0.358 -12.072 1.00 92.62 87 SER A C 1
ATOM 696 O O . SER A 1 87 ? 21.930 0.337 -11.695 1.00 92.62 87 SER A O 1
ATOM 698 N N . ASP A 1 88 ? 24.113 0.224 -11.227 1.00 93.12 88 ASP A N 1
ATOM 699 C CA . ASP A 1 88 ? 23.925 0.152 -9.775 1.00 93.12 88 ASP A CA 1
ATOM 700 C C . ASP A 1 88 ? 23.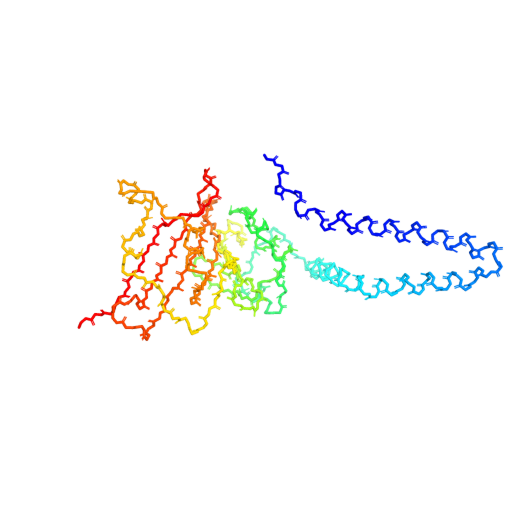843 1.533 -9.107 1.00 93.12 88 ASP A C 1
ATOM 702 O O . ASP A 1 88 ? 23.686 1.607 -7.890 1.00 93.12 88 ASP A O 1
ATOM 706 N N . ASP A 1 89 ? 23.942 2.631 -9.868 1.00 95.06 89 ASP A N 1
ATOM 707 C CA . ASP A 1 89 ? 23.783 3.981 -9.321 1.00 95.06 89 ASP A CA 1
ATOM 708 C C . ASP A 1 89 ? 22.289 4.346 -9.184 1.00 95.06 89 ASP A C 1
ATOM 710 O O . ASP A 1 89 ? 21.626 4.618 -10.192 1.00 95.06 89 ASP A O 1
ATOM 714 N N . PRO A 1 90 ? 21.734 4.426 -7.954 1.00 94.50 90 PRO A N 1
ATOM 715 C CA . PRO A 1 90 ? 20.326 4.764 -7.749 1.00 94.50 90 PRO A CA 1
ATOM 716 C C . PRO A 1 90 ? 19.959 6.151 -8.300 1.00 94.50 90 PRO A C 1
ATOM 718 O O . PRO A 1 90 ? 18.809 6.375 -8.684 1.00 94.50 90 PRO A O 1
ATOM 721 N N . LYS A 1 91 ? 20.923 7.078 -8.413 1.00 94.50 91 LYS A N 1
ATOM 722 C CA . LYS A 1 91 ? 20.677 8.430 -8.939 1.00 94.50 91 LYS A CA 1
ATOM 723 C C . LYS A 1 91 ? 20.279 8.434 -10.410 1.00 94.50 91 LYS A C 1
ATOM 725 O O . LYS A 1 91 ? 19.648 9.388 -10.864 1.00 94.50 91 LYS A O 1
ATOM 730 N N . GLU A 1 92 ? 20.603 7.385 -11.165 1.00 93.94 92 GLU A N 1
ATOM 731 C CA . GLU A 1 92 ? 20.147 7.260 -12.550 1.00 93.94 92 GLU A CA 1
ATOM 732 C C . GLU A 1 92 ? 18.625 7.103 -12.642 1.00 93.94 92 GLU A C 1
ATOM 734 O O . GLU A 1 92 ? 18.019 7.524 -13.634 1.00 93.94 92 GLU A O 1
ATOM 739 N N . TYR A 1 93 ? 17.995 6.581 -11.591 1.00 95.56 93 TYR A N 1
ATOM 740 C CA . TYR A 1 93 ? 16.569 6.262 -11.542 1.00 95.56 93 TYR A CA 1
ATOM 741 C C . TYR A 1 93 ? 15.757 7.217 -10.660 1.00 95.56 93 TYR A C 1
ATOM 743 O O . TYR A 1 93 ? 14.531 7.101 -10.624 1.00 95.56 93 TYR A O 1
ATOM 751 N N . GLU A 1 94 ? 16.416 8.168 -9.993 1.00 96.69 94 GLU A N 1
ATOM 752 C CA . GLU A 1 94 ? 15.787 9.163 -9.122 1.00 96.69 94 GLU A CA 1
ATOM 753 C C . GLU A 1 94 ? 15.492 10.478 -9.864 1.00 96.69 94 GLU A C 1
ATOM 755 O O . GLU A 1 94 ? 16.320 11.021 -10.600 1.00 96.69 94 GLU A O 1
ATOM 760 N N . ASP A 1 95 ? 14.298 11.016 -9.638 1.00 95.44 95 ASP A N 1
ATOM 761 C CA . ASP A 1 95 ? 13.924 12.401 -9.899 1.00 95.44 95 ASP A CA 1
ATOM 762 C C . ASP A 1 95 ? 12.978 12.862 -8.787 1.00 95.44 95 ASP A C 1
ATOM 764 O O . ASP A 1 95 ? 11.782 12.582 -8.799 1.00 95.44 95 ASP A O 1
ATOM 768 N N . LYS A 1 96 ? 13.507 13.629 -7.830 1.00 93.31 96 LYS A N 1
ATOM 769 C CA . LYS A 1 96 ? 12.731 14.158 -6.695 1.00 93.31 96 LYS A CA 1
ATOM 770 C C . LYS A 1 96 ? 11.536 15.014 -7.123 1.00 93.31 96 LYS A C 1
ATOM 772 O O . LYS A 1 96 ? 10.602 15.181 -6.346 1.00 93.31 96 LYS A O 1
ATOM 777 N N . SER A 1 97 ? 11.564 15.566 -8.339 1.00 91.06 97 SER A N 1
ATOM 778 C CA . SER A 1 97 ? 10.492 16.386 -8.910 1.00 91.06 97 SER A CA 1
ATOM 779 C C . SER A 1 97 ? 9.513 15.599 -9.789 1.00 91.06 97 SER A C 1
ATOM 781 O O . SER A 1 97 ? 8.615 16.201 -10.391 1.00 91.06 97 SER A O 1
ATOM 783 N N . ALA A 1 98 ? 9.672 14.271 -9.868 1.00 90.31 98 ALA A N 1
ATOM 784 C CA . ALA A 1 98 ? 8.789 13.397 -10.620 1.00 90.31 98 ALA A CA 1
ATOM 785 C C . ALA A 1 98 ? 7.334 13.581 -10.180 1.00 90.31 98 ALA A C 1
ATOM 787 O O . ALA A 1 98 ? 7.011 13.698 -8.997 1.00 90.31 98 ALA A O 1
ATOM 788 N N . ILE A 1 99 ? 6.447 13.626 -11.172 1.00 88.88 99 ILE A N 1
ATOM 789 C CA . ILE A 1 99 ? 5.018 13.822 -10.954 1.00 88.88 99 ILE A CA 1
ATOM 790 C C . ILE A 1 99 ? 4.375 12.454 -10.770 1.00 88.88 99 ILE A C 1
ATOM 792 O O . ILE A 1 99 ? 4.422 11.629 -11.683 1.00 88.88 99 ILE A O 1
ATOM 796 N N . TYR A 1 100 ? 3.699 12.263 -9.640 1.00 88.75 100 TYR A N 1
ATOM 797 C CA . TYR A 1 100 ? 2.891 11.077 -9.394 1.00 88.75 100 TYR A CA 1
ATOM 798 C C . TYR A 1 100 ? 1.796 10.926 -10.458 1.00 88.75 100 TYR A C 1
ATOM 800 O O . TYR A 1 100 ? 0.966 11.818 -10.656 1.00 88.75 100 TYR A O 1
ATOM 808 N N . ASN A 1 101 ? 1.813 9.804 -11.175 1.00 91.81 101 ASN A N 1
ATOM 809 C CA . ASN A 1 101 ? 0.911 9.528 -12.295 1.00 91.81 101 ASN A CA 1
ATOM 810 C C . ASN A 1 101 ? 0.345 8.097 -12.275 1.00 91.81 101 ASN A C 1
ATOM 812 O O . ASN A 1 101 ? -0.103 7.608 -13.314 1.00 91.81 101 ASN A O 1
ATOM 816 N N . TRP A 1 102 ? 0.399 7.444 -11.118 1.00 94.62 102 TRP A N 1
ATOM 817 C CA . TRP A 1 102 ? -0.060 6.077 -10.925 1.00 94.62 102 TRP A CA 1
ATOM 818 C C . TRP A 1 102 ? -1.564 6.018 -10.680 1.00 94.62 102 TRP A C 1
ATOM 820 O O . TRP A 1 102 ? -2.150 6.902 -10.052 1.00 94.62 102 TRP A O 1
ATOM 830 N N . THR A 1 103 ? -2.181 4.944 -11.154 1.00 93.81 103 THR A N 1
ATOM 831 C CA . THR A 1 103 ? -3.495 4.491 -10.703 1.00 93.81 103 THR A CA 1
ATOM 832 C C . THR A 1 103 ? -3.357 3.194 -9.910 1.00 93.81 103 THR A C 1
ATOM 834 O O . THR A 1 103 ? -2.349 2.495 -10.006 1.00 93.81 103 THR A O 1
ATOM 837 N N . GLU A 1 104 ? -4.388 2.849 -9.139 1.00 92.94 104 GLU A N 1
ATOM 838 C CA . GLU A 1 104 ? -4.473 1.538 -8.481 1.00 92.94 104 GLU A CA 1
ATOM 839 C C . GLU A 1 104 ? -4.362 0.388 -9.490 1.00 92.94 104 GLU A C 1
ATOM 841 O O . GLU A 1 104 ? -3.627 -0.565 -9.261 1.00 92.94 104 GLU A O 1
ATOM 846 N N . GLU A 1 105 ? -5.027 0.514 -10.641 1.00 94.38 105 GLU A N 1
ATOM 847 C CA . GLU A 1 105 ? -4.984 -0.488 -11.708 1.00 94.38 105 GLU A CA 1
ATOM 848 C C . GLU A 1 105 ? -3.574 -0.649 -12.295 1.00 94.38 105 GLU A C 1
ATOM 850 O O . GLU A 1 105 ? -3.163 -1.770 -12.587 1.00 94.38 105 GLU A O 1
ATOM 855 N N . ASP A 1 106 ? -2.809 0.439 -12.430 1.00 96.25 106 ASP A N 1
ATOM 856 C CA . ASP A 1 106 ? -1.419 0.359 -12.895 1.00 96.25 106 ASP A CA 1
ATOM 857 C C . ASP A 1 106 ? -0.564 -0.478 -11.932 1.00 96.25 106 ASP A C 1
ATOM 859 O O . ASP A 1 106 ? 0.192 -1.339 -12.375 1.00 96.25 106 ASP A O 1
ATOM 863 N N . PHE A 1 107 ? -0.715 -0.268 -10.617 1.00 97.50 107 PHE A N 1
ATOM 864 C CA . PHE A 1 107 ? 0.009 -1.033 -9.599 1.00 97.50 107 PHE A CA 1
ATOM 865 C C . PHE A 1 107 ? -0.434 -2.502 -9.547 1.00 97.50 107 PHE A C 1
ATOM 867 O O . PHE A 1 107 ? 0.406 -3.399 -9.506 1.00 97.50 107 PHE A O 1
ATOM 874 N N . GLU A 1 108 ? -1.742 -2.766 -9.580 1.00 95.50 108 GLU A N 1
ATOM 875 C CA . GLU A 1 108 ? -2.293 -4.127 -9.535 1.00 95.50 108 GLU A CA 1
ATOM 876 C C . GLU A 1 108 ? -1.905 -4.980 -10.748 1.00 95.50 108 GLU A C 1
ATOM 878 O O . GLU A 1 108 ? -1.813 -6.204 -10.640 1.00 95.50 108 GLU A O 1
ATOM 883 N N . ASN A 1 109 ? -1.671 -4.343 -11.896 1.00 96.38 109 ASN A N 1
ATOM 884 C CA . ASN A 1 109 ? -1.285 -5.021 -13.128 1.00 96.38 109 ASN A CA 1
ATOM 885 C C . ASN A 1 109 ? 0.217 -5.325 -13.227 1.00 96.38 109 ASN A C 1
ATOM 887 O O . ASN A 1 109 ? 0.609 -6.022 -14.170 1.00 96.38 109 ASN A O 1
ATOM 891 N N . LEU A 1 110 ? 1.042 -4.848 -12.284 1.00 97.44 110 LEU A N 1
ATOM 892 C CA . LEU A 1 110 ? 2.468 -5.164 -12.252 1.00 97.44 110 LEU A CA 1
ATOM 893 C C . LEU A 1 110 ? 2.697 -6.662 -12.025 1.00 97.44 110 LEU A C 1
ATOM 895 O O . LEU A 1 110 ? 2.093 -7.302 -11.163 1.00 97.44 110 LEU A O 1
ATOM 899 N N . LYS A 1 111 ? 3.630 -7.226 -12.787 1.00 97.19 111 LYS A N 1
ATOM 900 C CA . LYS A 1 111 ? 3.964 -8.648 -12.801 1.00 97.19 111 LYS A CA 1
ATOM 901 C C . LYS A 1 111 ? 5.373 -8.863 -12.263 1.00 97.19 111 LYS A C 1
ATOM 903 O O . LYS A 1 111 ? 6.349 -8.533 -12.950 1.00 97.19 111 LYS A O 1
ATOM 908 N N . PRO A 1 112 ? 5.508 -9.448 -11.058 1.00 97.75 112 PRO A N 1
ATOM 909 C CA . PRO A 1 112 ? 6.810 -9.787 -10.507 1.00 97.75 112 PRO A CA 1
ATOM 910 C C . PRO A 1 112 ? 7.629 -10.646 -11.473 1.00 97.75 112 PRO A C 1
ATOM 912 O O . PRO A 1 112 ? 7.100 -11.535 -12.139 1.00 97.75 112 PRO A O 1
ATOM 915 N N . LYS A 1 113 ? 8.930 -10.365 -11.545 1.00 95.94 113 LYS A N 1
ATOM 916 C CA . LYS A 1 113 ? 9.937 -10.998 -12.412 1.00 95.94 113 LYS A CA 1
ATOM 917 C C . LYS A 1 113 ? 9.719 -10.827 -13.919 1.00 95.94 113 LYS A C 1
ATOM 919 O O . LYS A 1 113 ? 10.499 -11.374 -14.695 1.00 95.94 113 LYS A O 1
ATOM 924 N N . VAL A 1 114 ? 8.696 -10.083 -14.338 1.00 95.50 114 VAL A N 1
ATOM 925 C CA . VAL A 1 114 ? 8.384 -9.828 -15.751 1.00 95.50 114 VAL A CA 1
ATOM 926 C C . VAL A 1 114 ? 8.594 -8.358 -16.082 1.00 95.50 114 VAL A C 1
ATOM 928 O O . VAL A 1 114 ? 9.352 -8.047 -16.999 1.00 95.50 114 VAL A O 1
ATOM 931 N N . ASP A 1 115 ? 7.962 -7.461 -15.325 1.00 97.00 115 ASP A N 1
ATOM 932 C CA . ASP A 1 115 ? 8.097 -6.028 -15.572 1.00 97.00 115 ASP A CA 1
ATOM 933 C C . ASP A 1 115 ? 9.473 -5.534 -15.128 1.00 97.00 115 ASP A C 1
ATOM 935 O O . ASP A 1 115 ? 9.972 -5.874 -14.053 1.00 97.00 115 ASP A O 1
ATOM 939 N N . THR A 1 116 ? 10.107 -4.727 -15.974 1.00 96.94 116 THR A N 1
ATOM 940 C CA . THR A 1 116 ? 11.444 -4.181 -15.720 1.00 96.94 116 THR A CA 1
ATOM 941 C C . THR A 1 116 ? 11.351 -2.768 -15.166 1.00 96.94 116 THR A C 1
ATOM 943 O O . THR A 1 116 ? 10.424 -2.022 -15.496 1.00 96.94 116 THR A O 1
ATOM 946 N N . LEU A 1 117 ? 12.359 -2.347 -14.402 1.00 96.81 117 LEU A N 1
ATOM 947 C CA . LEU A 1 117 ? 12.491 -0.963 -13.942 1.00 96.81 117 LEU A CA 1
ATOM 948 C C . LEU A 1 117 ? 12.378 0.029 -15.108 1.00 96.81 117 LEU A C 1
ATOM 950 O O . LEU A 1 117 ? 11.661 1.021 -15.012 1.00 96.81 117 LEU A O 1
ATOM 954 N N . ARG A 1 118 ? 13.013 -0.272 -16.247 1.00 94.00 118 ARG A N 1
ATOM 955 C CA . ARG A 1 118 ? 12.945 0.561 -17.458 1.00 94.00 118 ARG A CA 1
ATOM 956 C C . ARG A 1 118 ? 11.527 0.680 -18.010 1.00 94.00 118 ARG A C 1
ATOM 958 O O . ARG A 1 118 ? 11.108 1.784 -18.348 1.00 94.00 118 ARG A O 1
ATOM 965 N N . SER A 1 119 ? 10.781 -0.425 -18.081 1.00 94.12 119 SER A N 1
ATOM 966 C CA . SER A 1 119 ? 9.391 -0.418 -18.563 1.00 94.12 119 SER A CA 1
ATOM 967 C C . SER A 1 119 ? 8.466 0.408 -17.659 1.00 94.12 119 SER A C 1
ATOM 969 O O . SER A 1 119 ? 7.627 1.171 -18.150 1.00 94.12 119 SER A O 1
ATOM 971 N N . ILE A 1 120 ? 8.689 0.341 -16.344 1.00 95.81 120 ILE A N 1
ATOM 972 C CA . ILE A 1 120 ? 7.960 1.133 -15.355 1.00 95.81 120 ILE A CA 1
ATOM 973 C C . ILE A 1 120 ? 8.348 2.608 -15.474 1.00 95.81 120 ILE A C 1
ATOM 975 O O . ILE A 1 120 ? 7.462 3.449 -15.589 1.00 95.81 120 ILE A O 1
ATOM 979 N N . ILE A 1 121 ? 9.640 2.939 -15.572 1.00 94.44 121 ILE A N 1
ATOM 980 C CA . ILE A 1 121 ? 10.109 4.321 -15.770 1.00 94.44 121 ILE A CA 1
ATOM 981 C C . ILE A 1 121 ? 9.570 4.923 -17.071 1.00 94.44 121 ILE A C 1
ATOM 983 O O . ILE A 1 121 ? 9.233 6.104 -17.119 1.00 94.44 121 ILE A O 1
ATOM 987 N N . LYS A 1 122 ? 9.430 4.125 -18.127 1.00 91.19 122 LYS A N 1
ATOM 988 C CA . LYS A 1 122 ? 8.836 4.568 -19.392 1.00 91.19 122 LYS A CA 1
ATOM 989 C C . LYS A 1 122 ? 7.363 4.938 -19.268 1.00 91.19 122 LYS A C 1
ATOM 991 O O . LYS A 1 122 ? 6.911 5.856 -19.950 1.00 91.19 122 LYS A O 1
ATOM 996 N N . SER A 1 123 ? 6.638 4.256 -18.392 1.00 90.94 123 SER A N 1
ATOM 997 C CA . SER A 1 123 ? 5.202 4.465 -18.188 1.00 90.94 123 SER A CA 1
ATOM 998 C C . SER A 1 123 ? 4.919 5.539 -17.131 1.00 90.94 123 SER A C 1
ATOM 1000 O O . SER A 1 123 ? 4.043 6.389 -17.307 1.00 90.94 123 SER A O 1
ATOM 1002 N N . HIS A 1 124 ? 5.707 5.544 -16.057 1.00 93.69 124 HIS A N 1
ATOM 1003 C CA . HIS A 1 124 ? 5.443 6.315 -14.845 1.00 93.69 124 HIS A CA 1
ATOM 1004 C C . HIS A 1 124 ? 6.482 7.398 -14.541 1.00 93.69 124 HIS A C 1
ATOM 1006 O O . HIS A 1 124 ? 6.220 8.303 -13.754 1.00 93.69 124 HIS A O 1
ATOM 1012 N N . GLY A 1 125 ? 7.617 7.390 -15.236 1.00 93.44 125 GLY A N 1
ATOM 1013 C CA . GLY A 1 125 ? 8.756 8.245 -14.931 1.00 93.44 125 GLY A CA 1
ATOM 1014 C C . GLY A 1 125 ? 9.661 7.652 -13.853 1.00 93.44 125 GLY A C 1
ATOM 1015 O O . GLY A 1 125 ? 9.448 6.549 -13.344 1.00 93.44 125 GLY A O 1
ATOM 1016 N N . LYS A 1 126 ? 10.710 8.403 -13.526 1.00 95.44 126 LYS A N 1
ATOM 1017 C CA . LYS A 1 126 ? 11.651 8.081 -12.449 1.00 95.44 126 LYS A CA 1
ATOM 1018 C C . LYS A 1 126 ? 10.973 8.143 -11.077 1.00 95.44 126 LYS A C 1
ATOM 1020 O O . LYS A 1 126 ? 9.969 8.836 -10.923 1.00 95.44 126 LYS A O 1
ATOM 1025 N N . GLY A 1 127 ? 11.523 7.421 -10.104 1.00 96.31 127 GLY A N 1
ATOM 1026 C CA . GLY A 1 127 ? 11.031 7.458 -8.727 1.00 96.31 127 GLY A CA 1
ATOM 1027 C C . GLY A 1 127 ? 11.425 8.752 -8.020 1.00 96.31 127 GLY A C 1
ATOM 1028 O O . GLY A 1 127 ? 12.461 9.340 -8.327 1.00 96.31 127 GLY A O 1
ATOM 1029 N N . ASN A 1 128 ? 10.621 9.182 -7.051 1.00 96.38 128 ASN A N 1
ATOM 1030 C CA . ASN A 1 128 ? 10.921 10.344 -6.215 1.00 96.38 128 ASN A CA 1
ATOM 1031 C C . ASN A 1 128 ? 12.088 10.071 -5.259 1.00 96.38 128 ASN A C 1
ATOM 1033 O O . ASN A 1 128 ? 12.885 10.973 -5.002 1.00 96.38 128 ASN A O 1
ATOM 1037 N N . TYR A 1 129 ? 12.185 8.834 -4.765 1.00 96.31 129 TYR A N 1
ATOM 1038 C CA . TYR A 1 129 ? 13.272 8.370 -3.908 1.00 96.31 129 TYR A CA 1
ATOM 1039 C C . TYR A 1 129 ? 13.730 6.995 -4.371 1.00 96.31 129 TYR A C 1
ATOM 1041 O O . TYR A 1 129 ? 12.898 6.106 -4.576 1.00 96.31 129 TYR A O 1
ATOM 1049 N N . VAL A 1 130 ? 15.038 6.824 -4.542 1.00 97.81 130 VAL A N 1
ATOM 1050 C CA . VAL A 1 130 ? 15.619 5.550 -4.968 1.00 97.81 130 VAL A CA 1
ATOM 1051 C C . VAL A 1 130 ? 16.783 5.174 -4.067 1.00 97.81 130 VAL A C 1
ATOM 1053 O O . VAL A 1 130 ? 17.698 5.965 -3.847 1.00 97.81 130 VAL A O 1
ATOM 1056 N N . GLU A 1 131 ? 16.769 3.939 -3.580 1.00 96.94 131 GLU A N 1
ATOM 1057 C CA . GLU A 1 131 ? 17.791 3.421 -2.678 1.00 96.94 131 GLU A CA 1
ATOM 1058 C C . GLU A 1 131 ? 18.251 2.035 -3.126 1.00 96.94 131 GLU A C 1
ATOM 1060 O O . GLU A 1 131 ? 17.444 1.177 -3.484 1.00 96.94 131 GLU A O 1
ATOM 1065 N N . MET A 1 132 ? 19.567 1.820 -3.111 1.00 96.31 132 MET A N 1
ATOM 1066 C CA . MET A 1 132 ? 20.149 0.497 -3.304 1.00 96.31 132 MET A CA 1
ATOM 1067 C C . MET A 1 132 ? 20.286 -0.195 -1.949 1.00 96.31 132 MET A C 1
ATOM 1069 O O . MET A 1 132 ? 21.023 0.270 -1.082 1.00 96.31 132 MET A O 1
ATOM 1073 N N . GLU A 1 133 ? 19.622 -1.332 -1.791 1.00 92.88 133 GLU A N 1
ATOM 1074 C CA . GLU A 1 133 ? 19.748 -2.222 -0.643 1.00 92.88 133 GLU A CA 1
ATOM 1075 C C . GLU A 1 133 ? 20.552 -3.477 -1.008 1.00 92.88 133 GLU A C 1
ATOM 1077 O O . GLU A 1 133 ? 20.738 -3.825 -2.174 1.00 92.88 133 GLU A O 1
ATOM 1082 N N . SER A 1 134 ? 20.970 -4.243 0.003 1.00 89.06 134 SER A N 1
ATOM 1083 C CA . SER A 1 134 ? 21.594 -5.557 -0.214 1.00 89.06 134 SER A CA 1
ATOM 1084 C C . SER A 1 134 ? 20.680 -6.546 -0.947 1.00 89.06 134 SER A C 1
ATOM 1086 O O . SER A 1 134 ? 21.169 -7.472 -1.591 1.00 89.06 134 SER A O 1
ATOM 1088 N N . SER A 1 135 ? 19.361 -6.359 -0.837 1.00 88.81 135 SER A N 1
ATOM 1089 C CA . SER A 1 135 ? 18.346 -7.204 -1.466 1.00 88.81 135 SER A CA 1
ATOM 1090 C C . SER A 1 135 ? 18.003 -6.790 -2.902 1.00 88.81 135 SER A C 1
ATOM 1092 O O . SER A 1 135 ? 17.371 -7.568 -3.615 1.00 88.81 135 SER A O 1
ATOM 1094 N N . GLY A 1 136 ? 18.440 -5.606 -3.343 1.00 95.38 136 GLY A N 1
ATOM 1095 C CA . GLY A 1 136 ? 18.114 -5.034 -4.645 1.00 95.38 136 GLY A CA 1
ATOM 1096 C C . GLY A 1 136 ? 17.779 -3.544 -4.560 1.00 95.38 136 GLY A C 1
ATOM 1097 O O . GLY A 1 136 ? 18.209 -2.857 -3.642 1.00 95.38 136 GLY A O 1
ATOM 1098 N N . LEU A 1 137 ? 17.013 -3.031 -5.520 1.00 98.12 137 LEU A N 1
ATOM 1099 C CA . LEU A 1 137 ? 16.684 -1.606 -5.615 1.00 98.12 137 LEU A CA 1
ATOM 1100 C C . LEU A 1 137 ? 15.290 -1.325 -5.037 1.00 98.12 137 LEU A C 1
ATOM 1102 O O . LEU A 1 137 ? 14.325 -2.019 -5.366 1.00 98.12 137 LEU A O 1
ATOM 1106 N N . LYS A 1 138 ? 15.165 -0.276 -4.226 1.00 98.12 138 LYS A N 1
ATOM 1107 C CA . LYS A 1 138 ? 13.892 0.289 -3.770 1.00 98.12 138 LYS A CA 1
ATOM 1108 C C . LYS A 1 138 ? 13.596 1.572 -4.524 1.00 98.12 138 LYS A C 1
ATOM 1110 O O . LYS A 1 138 ? 14.470 2.421 -4.676 1.00 98.12 138 LYS A O 1
ATOM 1115 N N . VAL A 1 139 ? 12.357 1.720 -4.978 1.00 98.31 139 VAL A N 1
ATOM 1116 C CA . VAL A 1 139 ? 11.889 2.908 -5.701 1.00 98.31 139 VAL A CA 1
ATOM 1117 C C . VAL A 1 139 ? 10.561 3.349 -5.105 1.00 98.31 139 VAL A C 1
ATOM 1119 O O . VAL A 1 139 ? 9.592 2.592 -5.144 1.00 98.31 139 VAL A O 1
ATOM 1122 N N . ARG A 1 140 ? 10.506 4.579 -4.595 1.00 97.75 140 ARG A N 1
ATOM 1123 C CA . ARG A 1 140 ? 9.278 5.212 -4.108 1.00 97.75 140 ARG A CA 1
ATOM 1124 C C . ARG A 1 140 ? 8.746 6.219 -5.118 1.00 97.75 140 ARG A C 1
ATOM 1126 O O . ARG A 1 140 ? 9.479 7.100 -5.570 1.00 97.75 140 ARG A O 1
ATOM 1133 N N . TYR A 1 141 ? 7.452 6.133 -5.397 1.00 97.50 141 TYR A N 1
ATOM 1134 C CA . TYR A 1 141 ? 6.670 7.157 -6.084 1.00 97.50 141 TYR A CA 1
ATOM 1135 C C . TYR A 1 141 ? 5.742 7.819 -5.074 1.00 97.50 141 TYR A C 1
ATOM 1137 O O . TYR A 1 141 ? 4.934 7.136 -4.454 1.00 97.50 141 TYR A O 1
ATOM 1145 N N . ASP A 1 142 ? 5.849 9.131 -4.910 1.00 94.69 142 ASP A N 1
ATOM 1146 C CA . ASP A 1 142 ? 5.157 9.876 -3.856 1.00 94.69 142 ASP A CA 1
ATOM 1147 C C . ASP A 1 142 ? 4.250 10.948 -4.467 1.00 94.69 142 ASP A C 1
ATOM 1149 O O . ASP A 1 142 ? 4.666 11.697 -5.356 1.00 94.69 142 ASP A O 1
ATOM 1153 N N . ARG A 1 143 ? 2.997 11.019 -4.009 1.00 92.00 143 ARG A N 1
ATOM 1154 C CA . ARG A 1 143 ? 2.050 12.060 -4.425 1.00 92.00 143 ARG A CA 1
ATOM 1155 C C . ARG A 1 143 ? 2.391 13.433 -3.839 1.00 92.00 143 ARG A C 1
ATOM 1157 O O . ARG A 1 143 ? 1.990 14.452 -4.406 1.00 92.00 143 ARG A O 1
ATOM 1164 N N . GLY A 1 144 ? 3.163 13.459 -2.756 1.00 86.69 144 GLY A N 1
ATOM 1165 C CA . GLY A 1 144 ? 3.677 14.644 -2.073 1.00 86.69 144 GLY A CA 1
ATOM 1166 C C . GLY A 1 144 ? 2.858 15.084 -0.859 1.00 86.69 144 GLY A C 1
ATOM 1167 O O . GLY A 1 144 ? 3.250 16.040 -0.194 1.00 86.69 144 GLY A O 1
ATOM 1168 N N . ASP A 1 145 ? 1.738 14.420 -0.564 1.00 83.12 145 ASP A N 1
ATOM 1169 C CA . ASP A 1 145 ? 0.916 14.667 0.630 1.00 83.12 145 ASP A CA 1
ATOM 1170 C C . ASP A 1 145 ? 1.247 13.726 1.801 1.00 83.12 145 ASP A C 1
ATOM 1172 O O . ASP A 1 145 ? 0.728 13.921 2.897 1.00 83.12 145 ASP A O 1
ATOM 1176 N N . GLY A 1 146 ? 2.127 12.740 1.583 1.00 82.00 146 GLY A N 1
ATOM 1177 C CA . GLY A 1 146 ? 2.519 11.732 2.571 1.00 82.00 146 GLY A CA 1
ATOM 1178 C C . GLY A 1 146 ? 1.500 10.607 2.778 1.00 82.00 146 GLY A C 1
ATOM 1179 O O . GLY A 1 146 ? 1.819 9.628 3.450 1.00 82.00 146 GLY A O 1
ATOM 1180 N N . ASN A 1 147 ? 0.315 10.706 2.172 1.00 86.75 147 ASN A N 1
ATOM 1181 C CA . ASN A 1 147 ? -0.802 9.784 2.388 1.00 86.75 147 ASN A CA 1
ATOM 1182 C C . ASN A 1 147 ? -1.004 8.825 1.209 1.00 86.75 147 ASN A C 1
ATOM 1184 O O . ASN A 1 147 ? -1.634 7.778 1.358 1.00 86.75 147 ASN A O 1
ATOM 1188 N N . GLU A 1 148 ? -0.469 9.171 0.037 1.00 94.06 148 GLU A N 1
ATOM 1189 C CA . GLU A 1 148 ? -0.514 8.330 -1.154 1.00 94.06 148 GLU A CA 1
ATOM 1190 C C . GLU A 1 148 ? 0.878 8.154 -1.762 1.00 94.06 148 GLU A C 1
ATOM 1192 O O . GLU A 1 148 ? 1.497 9.097 -2.264 1.00 94.06 148 GLU A O 1
ATOM 1197 N N . TYR A 1 149 ? 1.371 6.920 -1.731 1.00 96.56 149 TYR A N 1
ATOM 1198 C CA . TYR A 1 149 ? 2.681 6.570 -2.267 1.00 96.56 149 TYR A CA 1
ATOM 1199 C C . TYR A 1 149 ? 2.746 5.094 -2.657 1.00 96.56 149 TYR A C 1
ATOM 1201 O O . TYR A 1 149 ? 1.950 4.269 -2.211 1.00 96.56 149 TYR A O 1
ATOM 1209 N N . ILE A 1 150 ? 3.703 4.759 -3.518 1.00 98.06 150 ILE A N 1
ATOM 1210 C CA . ILE A 1 150 ? 3.976 3.394 -3.963 1.00 98.06 150 ILE A CA 1
ATOM 1211 C C . ILE A 1 150 ? 5.448 3.093 -3.733 1.00 98.06 150 ILE A C 1
ATOM 1213 O O . ILE A 1 150 ? 6.309 3.764 -4.296 1.00 98.06 150 ILE A O 1
ATOM 1217 N N . ASP A 1 151 ? 5.714 2.048 -2.960 1.00 97.94 151 ASP A N 1
ATOM 1218 C CA . ASP A 1 151 ? 7.039 1.487 -2.734 1.00 97.94 151 ASP A CA 1
ATOM 1219 C C . ASP A 1 151 ? 7.210 0.216 -3.561 1.00 97.94 151 ASP A C 1
ATOM 1221 O O . ASP A 1 151 ? 6.576 -0.808 -3.301 1.00 97.94 151 ASP A O 1
ATOM 1225 N N . LEU A 1 152 ? 8.088 0.267 -4.557 1.00 98.50 152 LEU A N 1
ATOM 1226 C CA . LEU A 1 152 ? 8.442 -0.867 -5.402 1.00 98.50 152 LEU A CA 1
ATOM 1227 C C . LEU A 1 152 ? 9.801 -1.430 -4.993 1.00 98.50 152 LEU A C 1
ATOM 1229 O O . LEU A 1 152 ? 10.732 -0.695 -4.665 1.00 98.50 152 LEU A O 1
ATOM 1233 N N . SER A 1 153 ? 9.919 -2.752 -5.048 1.00 98.31 153 SER A N 1
ATOM 1234 C CA . SER A 1 153 ? 11.172 -3.481 -4.867 1.00 98.31 153 SER A CA 1
ATOM 1235 C C . SER A 1 153 ? 11.568 -4.139 -6.178 1.00 98.31 153 SER A C 1
ATOM 1237 O O . SER A 1 153 ? 10.712 -4.652 -6.899 1.00 98.31 153 SER A O 1
ATOM 1239 N N . PHE A 1 154 ? 12.861 -4.151 -6.475 1.00 98.56 154 PHE A N 1
ATOM 1240 C CA . PHE A 1 154 ? 13.419 -4.767 -7.669 1.00 98.56 154 PHE A CA 1
ATOM 1241 C C . PHE A 1 154 ? 14.616 -5.632 -7.312 1.00 98.56 154 PHE A C 1
ATOM 1243 O O . PHE A 1 154 ? 15.402 -5.275 -6.440 1.00 98.56 154 PHE A O 1
ATOM 1250 N N . VAL A 1 155 ? 14.809 -6.716 -8.055 1.00 97.62 155 VAL A N 1
ATOM 1251 C CA . VAL A 1 155 ? 16.030 -7.531 -8.001 1.00 97.62 155 VAL A CA 1
ATOM 1252 C C . VAL A 1 155 ? 16.664 -7.611 -9.382 1.00 97.62 155 VAL A C 1
ATOM 1254 O O . VAL A 1 155 ? 15.990 -7.360 -10.379 1.00 97.62 155 VAL A O 1
ATOM 1257 N N . LYS A 1 156 ? 17.940 -7.994 -9.465 1.00 95.88 156 LYS A N 1
ATOM 1258 C CA . LYS A 1 156 ? 18.578 -8.245 -10.761 1.00 95.88 156 LYS A CA 1
ATOM 1259 C C . LYS A 1 156 ? 18.197 -9.612 -11.329 1.00 95.88 156 LYS 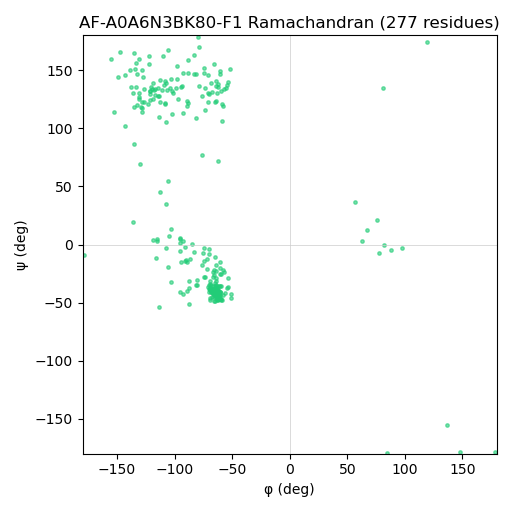A C 1
ATOM 1261 O O . LYS A 1 156 ? 18.200 -10.609 -10.608 1.00 95.88 156 LYS A O 1
ATOM 1266 N N . ASP A 1 157 ? 17.890 -9.650 -12.622 1.00 94.88 157 ASP A N 1
ATOM 1267 C CA . ASP A 1 157 ? 17.810 -10.884 -13.402 1.00 94.88 157 ASP A CA 1
ATOM 1268 C C . ASP A 1 157 ? 19.210 -11.383 -13.819 1.00 94.88 157 ASP A C 1
ATOM 1270 O O . ASP A 1 157 ? 20.231 -10.744 -13.553 1.00 94.88 157 ASP A O 1
ATOM 1274 N N . GLU A 1 158 ? 19.271 -12.527 -14.506 1.00 93.56 158 GLU A N 1
ATOM 1275 C CA . GLU A 1 158 ? 20.527 -13.125 -14.995 1.00 93.56 158 GLU A CA 1
ATOM 1276 C C . GLU A 1 158 ? 21.295 -12.224 -15.977 1.00 93.56 158 GLU A C 1
ATOM 1278 O O . GLU A 1 158 ? 22.497 -12.397 -16.175 1.00 93.56 158 GLU A O 1
ATOM 1283 N N . LYS A 1 159 ? 20.613 -11.252 -16.592 1.00 92.94 159 LYS A N 1
ATOM 1284 C CA . LYS A 1 159 ? 21.189 -10.277 -17.524 1.00 92.94 159 LYS A CA 1
ATOM 1285 C C . LYS A 1 159 ? 21.621 -8.988 -16.816 1.00 92.94 159 LYS A C 1
ATOM 1287 O O . LYS A 1 159 ? 22.072 -8.056 -17.477 1.00 92.94 159 LYS A O 1
ATOM 1292 N N . GLY A 1 160 ? 21.496 -8.921 -15.489 1.00 94.75 160 GLY A N 1
ATOM 1293 C CA . GLY A 1 160 ? 21.851 -7.755 -14.688 1.00 94.75 160 GLY A CA 1
ATOM 1294 C C . GLY A 1 160 ? 20.842 -6.609 -14.772 1.00 94.75 160 GLY A C 1
ATOM 1295 O O . GLY A 1 160 ? 21.212 -5.471 -14.495 1.00 94.75 160 GLY A O 1
ATOM 1296 N N . ARG A 1 161 ? 19.593 -6.879 -15.166 1.00 95.50 161 ARG A N 1
ATOM 1297 C CA . ARG A 1 161 ? 18.515 -5.883 -15.265 1.00 95.50 161 ARG A CA 1
ATOM 1298 C C . ARG A 1 161 ? 17.630 -5.927 -14.032 1.00 95.50 161 ARG A C 1
ATOM 1300 O O . ARG A 1 161 ? 17.326 -7.010 -13.537 1.00 95.50 161 ARG A O 1
ATOM 1307 N N . PHE A 1 162 ? 17.165 -4.777 -13.564 1.00 97.56 162 PHE A N 1
ATOM 1308 C CA . PHE A 1 162 ? 16.208 -4.701 -12.470 1.00 97.56 162 PHE A CA 1
ATOM 1309 C C . PHE A 1 162 ? 14.821 -5.128 -12.944 1.00 97.56 162 PHE A C 1
ATOM 1311 O O . PHE A 1 162 ? 14.185 -4.466 -13.769 1.00 97.56 162 PHE A O 1
ATOM 1318 N N . VAL A 1 163 ? 14.337 -6.228 -12.378 1.00 97.81 163 VAL A N 1
ATOM 1319 C CA . VAL A 1 163 ? 12.974 -6.731 -12.545 1.00 97.81 163 VAL A CA 1
ATOM 1320 C C . VAL A 1 163 ? 12.188 -6.512 -11.263 1.00 97.81 163 VAL A C 1
ATOM 1322 O O . VAL A 1 163 ? 12.712 -6.684 -10.161 1.00 97.81 163 VAL A O 1
ATOM 1325 N N . TYR A 1 164 ? 10.932 -6.107 -11.413 1.00 98.25 164 TYR A N 1
ATOM 1326 C CA . TYR A 1 164 ? 10.013 -5.875 -10.309 1.00 98.25 164 TYR A CA 1
ATOM 1327 C C . TYR A 1 164 ? 9.869 -7.145 -9.461 1.00 98.25 164 TYR A C 1
ATOM 1329 O O . TYR A 1 164 ? 9.703 -8.238 -9.995 1.00 98.25 164 TYR A O 1
ATOM 1337 N N . ASP A 1 165 ? 9.945 -7.019 -8.140 1.00 98.06 165 ASP A N 1
ATOM 1338 C CA . ASP A 1 165 ? 9.897 -8.135 -7.186 1.00 98.06 165 ASP A CA 1
ATOM 1339 C C . ASP A 1 165 ? 8.709 -8.055 -6.218 1.00 98.06 165 ASP A C 1
ATOM 1341 O O . ASP A 1 165 ? 8.567 -8.873 -5.314 1.00 98.06 165 ASP A O 1
ATOM 1345 N N . GLY A 1 166 ? 7.840 -7.067 -6.392 1.00 98.12 166 GLY A N 1
ATOM 1346 C CA . GLY A 1 166 ? 6.755 -6.784 -5.463 1.00 98.12 166 GLY A CA 1
ATOM 1347 C C . GLY A 1 166 ? 6.868 -5.392 -4.862 1.00 98.12 166 GLY A C 1
ATOM 1348 O O . GLY A 1 166 ? 7.823 -4.647 -5.091 1.00 98.12 166 GLY A O 1
ATOM 1349 N N . GLY A 1 167 ? 5.857 -5.014 -4.098 1.00 97.94 167 GLY A N 1
ATOM 1350 C CA . GLY A 1 167 ? 5.762 -3.674 -3.546 1.00 97.94 167 GLY A CA 1
ATOM 1351 C C . GLY A 1 167 ? 4.503 -3.464 -2.730 1.00 97.94 167 GLY A C 1
ATOM 1352 O O . GLY A 1 167 ? 3.681 -4.373 -2.585 1.00 97.94 167 GLY A O 1
ATOM 1353 N N . THR A 1 168 ? 4.359 -2.244 -2.233 1.00 98.38 168 THR A N 1
ATOM 1354 C CA . THR A 1 168 ? 3.192 -1.790 -1.486 1.00 98.38 168 THR A CA 1
ATOM 1355 C C . THR A 1 168 ? 2.731 -0.459 -2.056 1.00 98.38 168 THR A C 1
ATOM 1357 O O . THR A 1 168 ? 3.522 0.475 -2.154 1.00 98.38 168 THR A O 1
ATOM 1360 N N . ALA A 1 169 ? 1.457 -0.364 -2.405 1.00 98.19 169 ALA A N 1
ATOM 1361 C CA . ALA A 1 169 ? 0.789 0.897 -2.670 1.00 98.19 169 ALA A CA 1
ATOM 1362 C C . ALA A 1 169 ? -0.055 1.282 -1.456 1.00 98.19 169 ALA A C 1
ATOM 1364 O O . ALA A 1 169 ? -0.827 0.458 -0.965 1.00 98.19 169 ALA A O 1
ATOM 1365 N N . THR A 1 170 ? 0.087 2.518 -0.994 1.00 97.44 170 THR A N 1
ATOM 1366 C CA . THR A 1 170 ? -0.657 3.093 0.128 1.00 97.44 170 THR A CA 1
ATOM 1367 C C . THR A 1 170 ? -1.541 4.217 -0.392 1.00 97.44 170 THR A C 1
ATOM 1369 O O . THR A 1 170 ? -1.093 5.042 -1.188 1.00 97.44 170 THR A O 1
ATOM 1372 N N . TYR A 1 171 ? -2.792 4.237 0.059 1.00 95.00 171 TYR A N 1
ATOM 1373 C CA . TYR A 1 171 ? -3.812 5.204 -0.328 1.00 95.00 171 TYR A CA 1
ATOM 1374 C C . TYR A 1 171 ? -4.551 5.721 0.912 1.00 95.00 171 TYR A C 1
ATOM 1376 O O . TYR A 1 171 ? -4.735 4.957 1.869 1.00 95.00 171 TYR A O 1
ATOM 1384 N N . PRO A 1 172 ? -5.063 6.963 0.883 1.00 92.69 172 PRO A N 1
ATOM 1385 C CA . PRO A 1 172 ? -5.993 7.431 1.902 1.00 92.69 172 PRO A CA 1
ATOM 1386 C C . PRO A 1 172 ? -7.259 6.564 1.919 1.00 92.69 172 PRO A C 1
ATOM 1388 O O . PRO A 1 172 ? -7.706 6.062 0.881 1.00 92.69 172 PRO A O 1
ATOM 1391 N N . LEU A 1 173 ? -7.850 6.386 3.101 1.00 93.19 173 LEU A N 1
ATOM 1392 C CA . LEU A 1 173 ? -9.094 5.639 3.247 1.00 93.19 173 LEU A CA 1
ATOM 1393 C C . LEU A 1 173 ? -10.324 6.544 3.082 1.00 93.19 173 LEU A C 1
ATOM 1395 O O . LEU A 1 173 ? -10.547 7.472 3.858 1.00 93.19 173 LEU A O 1
ATOM 1399 N N . ASP A 1 174 ? -11.185 6.217 2.120 1.00 89.50 174 ASP A N 1
ATOM 1400 C CA . ASP A 1 174 ? -12.473 6.891 1.957 1.00 89.50 174 ASP A CA 1
ATOM 1401 C C . ASP A 1 174 ? -13.436 6.579 3.118 1.00 89.50 174 ASP A C 1
ATOM 1403 O O . ASP A 1 174 ? -13.588 5.433 3.543 1.00 89.50 174 ASP A O 1
ATOM 1407 N N . GLY A 1 175 ? -14.172 7.594 3.579 1.00 88.62 175 GLY A N 1
ATOM 1408 C CA . GLY A 1 175 ? -15.246 7.436 4.569 1.00 88.62 175 GLY A CA 1
ATOM 1409 C C . GLY A 1 175 ? -14.808 7.516 6.034 1.00 88.62 175 GLY A C 1
ATOM 1410 O O . GLY A 1 175 ? -15.676 7.549 6.904 1.00 88.62 175 GLY A O 1
ATOM 1411 N N . VAL A 1 176 ? -13.506 7.622 6.307 1.00 93.25 176 VAL A N 1
ATOM 1412 C CA . VAL A 1 176 ? -12.965 7.920 7.639 1.00 93.25 176 VAL A CA 1
ATOM 1413 C C . VAL A 1 176 ? -12.360 9.317 7.634 1.00 93.25 176 VAL A C 1
ATOM 1415 O O . VAL A 1 176 ? -11.630 9.693 6.723 1.00 93.25 176 VAL A O 1
ATOM 1418 N N . THR A 1 177 ? -12.689 10.111 8.648 1.00 93.69 177 THR A N 1
ATOM 1419 C CA . THR A 1 177 ? -12.074 11.425 8.850 1.00 93.69 177 THR A CA 1
ATOM 1420 C C . THR A 1 177 ? -10.879 11.284 9.778 1.00 93.69 177 THR A C 1
ATOM 1422 O O . THR A 1 177 ? -11.049 10.999 10.964 1.00 93.69 177 THR A O 1
ATOM 1425 N N . GLU A 1 178 ? -9.680 11.521 9.259 1.00 92.88 178 GLU A N 1
ATOM 1426 C CA . GLU A 1 178 ? -8.487 11.615 10.097 1.00 92.88 178 GLU A CA 1
ATOM 1427 C C . GLU A 1 178 ? -8.506 12.906 10.923 1.00 92.88 178 GLU A C 1
ATOM 1429 O O . GLU A 1 178 ? -8.740 14.003 10.405 1.00 92.88 178 GLU A O 1
ATOM 1434 N N . VAL A 1 179 ? -8.274 12.782 12.229 1.00 92.00 179 VAL A N 1
ATOM 1435 C CA . VAL A 1 179 ? -8.269 13.897 13.176 1.00 92.00 179 VAL A CA 1
ATOM 1436 C C . VAL A 1 179 ? -6.997 13.881 14.021 1.00 92.00 179 VAL A C 1
ATOM 1438 O O . VAL A 1 179 ? -6.746 12.977 14.814 1.00 92.00 179 VAL A O 1
ATOM 1441 N N . ALA A 1 180 ? -6.197 14.945 13.902 1.00 87.19 180 ALA A N 1
ATOM 1442 C CA . ALA A 1 180 ? -4.918 15.053 14.607 1.00 87.19 180 ALA A CA 1
ATOM 1443 C C . ALA A 1 180 ? -5.067 14.994 16.139 1.00 87.19 180 ALA A C 1
ATOM 1445 O O . ALA A 1 180 ? -4.221 14.408 16.808 1.00 87.19 180 ALA A O 1
ATOM 1446 N N . ASN A 1 181 ? -6.145 15.554 16.691 1.00 86.81 181 ASN A N 1
ATOM 1447 C CA . ASN A 1 181 ? -6.465 15.502 18.121 1.00 86.81 181 ASN A CA 1
ATOM 1448 C C . ASN A 1 181 ? -7.619 14.526 18.366 1.00 86.81 181 ASN A C 1
ATOM 1450 O O . ASN A 1 181 ? -8.667 14.914 18.883 1.00 86.81 181 ASN A O 1
ATOM 1454 N N . TYR A 1 182 ? -7.451 13.286 17.906 1.00 88.88 182 TYR A N 1
ATOM 1455 C CA . TYR A 1 182 ? -8.421 12.226 18.140 1.00 88.88 182 TYR A CA 1
ATOM 1456 C C . TYR A 1 182 ? -8.689 12.063 19.640 1.00 88.88 182 TYR A C 1
ATOM 1458 O O . TYR A 1 182 ? -7.753 12.036 20.438 1.00 88.88 182 TYR A O 1
ATOM 1466 N N . SER A 1 183 ? -9.967 11.955 20.005 1.00 86.56 183 SER A N 1
ATOM 1467 C CA . SER A 1 183 ? -10.380 11.586 21.354 1.00 86.56 183 SER A CA 1
ATOM 1468 C C . SER A 1 183 ? -11.177 10.296 21.295 1.00 86.56 183 SER A C 1
ATOM 1470 O O . SER A 1 183 ? -12.164 10.204 20.562 1.00 86.56 183 SER A O 1
ATOM 1472 N N . SER A 1 184 ? -10.742 9.300 22.063 1.00 85.44 184 SER A N 1
ATOM 1473 C CA . SER A 1 184 ? -11.301 7.959 21.984 1.00 85.44 184 SER A CA 1
ATOM 1474 C C . SER A 1 184 ? -12.769 7.941 22.411 1.00 85.44 184 SER A C 1
ATOM 1476 O O . SER A 1 184 ? -13.137 8.330 23.528 1.00 85.44 184 SER A O 1
ATOM 1478 N N . ASN A 1 185 ? -13.630 7.471 21.508 1.00 86.00 185 ASN A N 1
ATOM 1479 C CA . ASN A 1 185 ? -15.043 7.197 21.768 1.00 86.00 185 ASN A CA 1
ATOM 1480 C C . ASN A 1 185 ? -15.337 5.690 21.896 1.00 86.00 185 ASN A C 1
ATOM 1482 O O . ASN A 1 185 ? -16.503 5.311 21.976 1.00 86.00 185 ASN A O 1
ATOM 1486 N N . TRP A 1 186 ? -14.302 4.846 21.911 1.00 90.44 186 TRP A N 1
ATOM 1487 C CA . TRP A 1 186 ? -14.437 3.402 22.070 1.00 90.44 186 TRP A CA 1
ATOM 1488 C C . TRP A 1 186 ? -14.738 3.035 23.521 1.00 90.44 186 TRP A C 1
ATOM 1490 O O . TRP A 1 186 ? -14.016 3.433 24.436 1.00 90.44 186 TRP A O 1
ATOM 1500 N N . THR A 1 187 ? -15.791 2.246 23.714 1.00 87.75 187 THR A N 1
ATOM 1501 C CA . THR A 1 187 ? -16.121 1.618 25.001 1.00 87.75 187 THR A CA 1
ATOM 1502 C C . THR A 1 187 ? -15.420 0.271 25.150 1.00 87.75 187 THR A C 1
ATOM 1504 O O . THR A 1 187 ? -15.036 -0.366 24.164 1.00 87.75 187 THR A O 1
ATOM 1507 N N . GLU A 1 188 ? -15.267 -0.192 26.390 1.00 84.88 188 GLU A N 1
ATOM 1508 C CA . GLU A 1 188 ? -14.706 -1.512 26.665 1.00 84.88 188 GLU A CA 1
ATOM 1509 C C . GLU A 1 188 ? -15.549 -2.629 26.032 1.00 84.88 188 GLU A C 1
ATOM 1511 O O . GLU A 1 188 ? -14.995 -3.559 25.445 1.00 84.88 188 GLU A O 1
ATOM 1516 N N . GLU A 1 189 ? -16.876 -2.522 26.086 1.00 88.31 189 GLU A N 1
ATOM 1517 C CA . GLU A 1 189 ? -17.787 -3.497 25.495 1.00 88.31 189 GLU A CA 1
ATOM 1518 C C . GLU A 1 189 ? -17.623 -3.584 23.974 1.00 88.31 189 GLU A C 1
ATOM 1520 O O . GLU A 1 189 ? -17.598 -4.689 23.432 1.00 88.31 189 GLU A O 1
ATOM 1525 N N . GLN A 1 190 ? -17.459 -2.444 23.289 1.00 90.94 190 GLN A N 1
ATOM 1526 C CA . GLN A 1 190 ? -17.198 -2.406 21.844 1.00 90.94 190 GLN A CA 1
ATOM 1527 C C . GLN A 1 190 ? -15.846 -3.026 21.493 1.00 90.94 190 GLN A C 1
ATOM 1529 O O . GLN A 1 190 ? -15.744 -3.797 20.546 1.00 90.94 190 GLN A O 1
ATOM 1534 N N . ILE A 1 191 ? -14.798 -2.743 22.268 1.00 89.62 191 ILE A N 1
ATOM 1535 C CA . ILE A 1 191 ? -13.477 -3.343 22.037 1.00 89.62 191 ILE A CA 1
ATOM 1536 C C . ILE A 1 191 ? -13.541 -4.861 22.245 1.00 89.62 191 ILE A C 1
ATOM 1538 O O . ILE A 1 191 ? -13.038 -5.633 21.428 1.00 89.62 191 ILE A O 1
ATOM 1542 N N . ASN A 1 192 ? -14.200 -5.299 23.318 1.00 88.81 192 ASN A N 1
ATOM 1543 C CA . ASN A 1 192 ? -14.354 -6.709 23.665 1.00 88.81 192 ASN A CA 1
ATOM 1544 C C . ASN A 1 192 ? -15.323 -7.453 22.731 1.00 88.81 192 ASN A C 1
ATOM 1546 O O . ASN A 1 192 ? -15.364 -8.686 22.769 1.00 88.81 192 ASN A O 1
ATOM 1550 N N . SER A 1 193 ? -16.102 -6.756 21.896 1.00 90.50 193 SER A N 1
ATOM 1551 C CA . SER A 1 193 ? -16.974 -7.358 20.881 1.00 90.50 193 SER A CA 1
ATOM 1552 C C . SER A 1 193 ? -16.285 -7.556 19.527 1.00 90.50 193 SER A C 1
ATOM 1554 O O . SER A 1 193 ? -16.788 -8.337 18.722 1.00 90.50 193 SER A O 1
ATOM 1556 N N . LEU A 1 194 ? -15.116 -6.944 19.295 1.00 92.75 194 LEU A N 1
ATOM 1557 C CA . LEU A 1 194 ? -14.335 -7.127 18.069 1.00 92.75 194 LEU A CA 1
ATOM 1558 C C . LEU A 1 194 ? -13.939 -8.597 17.874 1.00 92.75 194 LEU A C 1
ATOM 1560 O O . LEU A 1 194 ? -13.446 -9.253 18.795 1.00 92.75 194 LEU A O 1
ATOM 1564 N N . ARG A 1 195 ? -14.145 -9.130 16.669 1.00 92.06 195 ARG A N 1
ATOM 1565 C CA . ARG A 1 195 ? -13.843 -10.525 16.320 1.00 92.06 195 ARG A CA 1
ATOM 1566 C C . ARG A 1 195 ? -12.998 -10.588 15.065 1.00 92.06 195 ARG A C 1
ATOM 1568 O O . ARG A 1 195 ? -13.426 -10.123 14.007 1.00 92.06 195 ARG A O 1
ATOM 1575 N N . THR A 1 196 ? -11.833 -11.218 15.171 1.00 91.69 196 THR A N 1
ATOM 1576 C CA . THR A 1 196 ? -10.985 -11.519 14.013 1.00 91.69 196 THR A CA 1
ATOM 1577 C C . THR A 1 196 ? -11.490 -12.749 13.253 1.00 91.69 196 THR A C 1
ATOM 1579 O O . THR A 1 196 ? -12.363 -13.488 13.723 1.00 91.69 196 THR A O 1
ATOM 1582 N N . LYS A 1 197 ? -10.932 -13.006 12.063 1.00 80.50 197 LYS A N 1
ATOM 1583 C CA . LYS A 1 197 ? -11.219 -14.226 11.283 1.00 80.50 197 LYS A CA 1
ATOM 1584 C C . LYS A 1 197 ? -10.995 -15.518 12.078 1.00 80.50 197 LYS A C 1
ATOM 1586 O O . LYS A 1 197 ? -11.788 -16.450 11.956 1.00 80.50 197 LYS A O 1
ATOM 1591 N N . ASP A 1 198 ? -9.981 -15.543 12.940 1.00 82.69 198 ASP A N 1
ATOM 1592 C CA . ASP A 1 198 ? -9.641 -16.714 13.753 1.00 82.69 198 ASP A CA 1
ATOM 1593 C C . ASP A 1 198 ? -10.630 -16.927 14.906 1.00 82.69 198 ASP A C 1
ATOM 1595 O O . ASP A 1 198 ? -10.687 -18.006 15.481 1.00 82.69 198 ASP A O 1
ATOM 1599 N N . GLN A 1 199 ? -11.456 -15.925 15.215 1.00 82.12 199 GLN A N 1
ATOM 1600 C CA . GLN A 1 199 ? -12.465 -15.947 16.275 1.00 82.12 199 GLN A CA 1
ATOM 1601 C C . GLN A 1 199 ? -13.893 -16.141 15.741 1.00 82.12 199 GLN A C 1
ATOM 1603 O O . GLN A 1 199 ? -14.859 -15.967 16.485 1.00 82.12 199 GLN A O 1
ATOM 1608 N N . ALA A 1 200 ? -14.053 -16.535 14.473 1.00 79.12 200 ALA A N 1
ATOM 1609 C CA . ALA A 1 200 ? -15.362 -16.683 13.826 1.00 79.12 200 ALA A CA 1
ATOM 1610 C C . ALA A 1 200 ? -16.294 -17.721 14.495 1.00 79.12 200 ALA A C 1
ATOM 1612 O O . ALA A 1 200 ? -17.496 -17.738 14.244 1.00 79.12 200 ALA A O 1
ATOM 1613 N N . TYR A 1 201 ? -15.765 -18.593 15.358 1.00 80.31 201 TYR A N 1
ATOM 1614 C CA . TYR A 1 201 ? -16.559 -19.547 16.138 1.00 80.31 201 TYR A CA 1
ATOM 1615 C C . TYR A 1 201 ? -17.291 -18.904 17.331 1.00 80.31 201 TYR A C 1
ATOM 1617 O O . TYR A 1 201 ? -18.250 -19.484 17.834 1.00 80.31 201 TYR A O 1
ATOM 1625 N N . PHE A 1 202 ? -16.884 -17.705 17.765 1.00 77.75 202 PHE A N 1
ATOM 1626 C CA . PHE A 1 202 ? -17.556 -16.933 18.819 1.00 77.75 202 PHE A CA 1
ATOM 1627 C C . PHE A 1 202 ? -18.620 -15.960 18.288 1.00 77.75 202 PHE A C 1
ATOM 1629 O O . PHE A 1 202 ? -19.262 -15.270 19.079 1.00 77.75 202 PHE A O 1
ATOM 1636 N N . GLY A 1 203 ? -18.800 -15.869 16.968 1.00 82.94 203 GLY A N 1
ATOM 1637 C CA . GLY A 1 203 ? -19.729 -14.937 16.334 1.00 82.94 203 GLY A CA 1
ATOM 1638 C C . GLY A 1 203 ? -19.250 -14.453 14.963 1.00 82.94 203 GLY A C 1
ATOM 1639 O O . GLY A 1 203 ? -18.201 -14.884 14.481 1.00 82.94 203 GLY A O 1
ATOM 1640 N N . PRO A 1 204 ? -20.012 -13.560 14.306 1.00 87.00 204 PRO A N 1
ATOM 1641 C CA . PRO A 1 204 ? -19.607 -12.995 13.024 1.00 87.00 204 PRO A CA 1
ATOM 1642 C C . PRO A 1 204 ? -18.307 -12.190 13.160 1.00 87.00 204 PRO A C 1
ATOM 1644 O O . PRO A 1 204 ? -18.127 -11.434 14.111 1.00 87.00 204 PRO A O 1
ATOM 1647 N N . THR A 1 205 ? -17.406 -12.341 12.188 1.00 92.12 205 THR A N 1
ATOM 1648 C CA . THR A 1 205 ? -16.196 -11.515 12.077 1.00 92.12 205 THR A CA 1
ATOM 1649 C C . THR A 1 205 ? -16.573 -10.051 11.875 1.00 92.12 205 THR A C 1
ATOM 1651 O O . THR A 1 205 ? -17.429 -9.755 11.036 1.00 92.12 205 THR A O 1
ATOM 1654 N N . THR A 1 206 ? -15.899 -9.149 12.586 1.00 95.12 206 THR A N 1
ATOM 1655 C CA . THR A 1 206 ? -16.146 -7.707 12.496 1.00 95.12 206 THR A CA 1
ATOM 1656 C C . THR A 1 206 ? -15.844 -7.193 11.091 1.00 95.12 206 THR A C 1
ATOM 1658 O O . THR A 1 206 ? -14.784 -7.480 10.526 1.00 95.12 206 THR A O 1
ATOM 1661 N N . SER A 1 207 ? -16.784 -6.437 10.521 1.00 95.19 207 SER A N 1
ATOM 1662 C CA . SER A 1 207 ? -16.638 -5.827 9.195 1.00 95.19 207 SER A CA 1
ATOM 1663 C C . SER A 1 207 ? -16.081 -4.407 9.290 1.00 95.19 207 SER A C 1
ATOM 1665 O O . SER A 1 207 ? -16.373 -3.682 10.240 1.00 95.19 207 SER A O 1
ATOM 1667 N N . LEU A 1 208 ? -15.305 -3.983 8.289 1.00 96.25 208 LEU A N 1
ATOM 1668 C CA . LEU A 1 208 ? -14.817 -2.602 8.212 1.00 96.25 208 LEU A CA 1
ATOM 1669 C C . LEU A 1 208 ? -15.980 -1.606 8.133 1.00 96.25 208 LEU A C 1
ATOM 1671 O O . LEU A 1 208 ? -15.956 -0.571 8.789 1.00 96.25 208 LEU A O 1
ATOM 1675 N N . SER A 1 209 ? -17.013 -1.932 7.353 1.00 93.44 209 SER A N 1
ATOM 1676 C CA . SER A 1 209 ? -18.181 -1.068 7.158 1.00 93.44 209 SER A CA 1
ATOM 1677 C C . SER A 1 209 ? -18.947 -0.789 8.458 1.00 93.44 209 SER A C 1
ATOM 1679 O O . SER A 1 209 ? -19.425 0.326 8.662 1.00 93.44 209 SER A O 1
ATOM 1681 N N . GLU A 1 210 ? -19.028 -1.767 9.361 1.00 93.94 210 GLU A N 1
ATOM 1682 C CA . GLU A 1 210 ? -19.579 -1.596 10.707 1.00 93.94 210 GLU A CA 1
ATOM 1683 C C . GLU A 1 210 ? -18.724 -0.652 11.557 1.00 93.94 210 GLU A C 1
ATOM 1685 O O . GLU A 1 210 ? -19.260 0.307 12.111 1.00 93.94 210 GLU A O 1
ATOM 1690 N N . VAL A 1 211 ? -17.405 -0.867 11.590 1.00 94.94 211 VAL A N 1
ATOM 1691 C CA . VAL A 1 211 ? -16.484 -0.027 12.368 1.00 94.94 211 VAL A CA 1
ATOM 1692 C C . VAL A 1 211 ? -16.488 1.414 11.870 1.00 94.94 211 VAL A C 1
ATOM 1694 O O . VAL A 1 211 ? -16.642 2.323 12.674 1.00 94.94 211 VAL A O 1
ATOM 1697 N N . VAL A 1 212 ? -16.402 1.646 10.559 1.00 94.75 212 VAL A N 1
ATOM 1698 C CA . VAL A 1 212 ? -16.419 3.002 9.980 1.00 94.75 212 VAL A CA 1
ATOM 1699 C C . VAL A 1 212 ? -17.750 3.712 10.244 1.00 94.75 212 VAL A C 1
ATOM 1701 O O . VAL A 1 212 ? -17.777 4.919 10.471 1.00 94.75 212 VAL A O 1
ATOM 1704 N N . ARG A 1 213 ? -18.869 2.977 10.256 1.00 93.62 213 ARG A N 1
ATOM 1705 C CA . ARG A 1 213 ? -20.188 3.540 10.577 1.00 93.62 213 ARG A CA 1
ATOM 1706 C C . ARG A 1 213 ? -20.287 3.990 12.037 1.00 93.62 213 ARG A C 1
ATOM 1708 O O . ARG A 1 213 ? -20.943 4.992 12.307 1.00 93.62 213 ARG A O 1
ATOM 1715 N N . GLU A 1 214 ? -19.703 3.240 12.967 1.00 93.25 214 GLU A N 1
ATOM 1716 C CA . GLU A 1 214 ? -19.777 3.524 14.409 1.00 93.25 214 GLU A CA 1
ATOM 1717 C C . GLU A 1 214 ? -18.672 4.475 14.887 1.00 93.25 214 GLU A C 1
ATOM 1719 O O . GLU A 1 214 ? -18.894 5.298 15.775 1.00 93.25 214 GLU A O 1
ATOM 1724 N N . HIS A 1 215 ? -17.511 4.417 14.239 1.00 93.00 215 HIS A N 1
ATOM 1725 C CA . HIS A 1 215 ? -16.307 5.181 14.548 1.00 93.00 215 HIS A CA 1
ATOM 1726 C C . HIS A 1 215 ? -15.761 5.860 13.275 1.00 93.00 215 HIS A C 1
ATOM 1728 O O . HIS A 1 215 ? -14.694 5.487 12.779 1.00 93.00 215 HIS A O 1
ATOM 1734 N N . PRO A 1 216 ? -16.470 6.878 12.738 1.00 93.50 216 PRO A N 1
ATOM 1735 C CA . PRO A 1 216 ? -16.125 7.533 11.469 1.00 93.50 216 PRO A CA 1
ATOM 1736 C C . PRO A 1 216 ? -14.910 8.471 11.554 1.00 93.50 216 PRO A C 1
ATOM 1738 O O . PRO A 1 216 ? -14.521 9.064 10.548 1.00 93.50 216 PRO A O 1
ATOM 1741 N N . GLN A 1 217 ? -14.334 8.656 12.742 1.00 94.06 217 GLN A N 1
ATOM 1742 C CA . GLN A 1 217 ? -13.150 9.479 12.981 1.00 94.06 217 GLN A CA 1
ATOM 1743 C C . GLN A 1 217 ? -12.036 8.612 13.549 1.00 94.06 217 GLN A C 1
ATOM 1745 O O . GLN A 1 217 ? -12.295 7.861 14.484 1.00 94.06 217 GLN A O 1
ATOM 1750 N N . ALA A 1 218 ? -10.820 8.750 13.034 1.00 94.19 218 ALA A N 1
ATOM 1751 C CA . ALA A 1 218 ? -9.640 8.031 13.511 1.00 94.19 218 ALA A CA 1
ATOM 1752 C C . ALA A 1 218 ? -8.447 8.985 13.622 1.00 94.19 218 ALA A C 1
ATOM 1754 O O . ALA A 1 218 ? -8.477 10.087 13.073 1.00 94.19 218 ALA A O 1
ATOM 1755 N N . LYS A 1 219 ? -7.393 8.576 14.331 1.00 93.81 219 LYS A N 1
ATOM 1756 C CA . LYS A 1 219 ? -6.136 9.328 14.362 1.00 93.81 219 LYS A CA 1
ATOM 1757 C C . LYS A 1 219 ? -5.448 9.251 12.998 1.00 93.81 219 LYS A C 1
ATOM 1759 O O . LYS A 1 219 ? -5.070 10.290 12.468 1.00 93.81 219 LYS A O 1
ATOM 1764 N N . GLU A 1 220 ? -5.347 8.043 12.448 1.00 94.00 220 GLU A N 1
ATOM 1765 C CA . GLU A 1 220 ? -4.800 7.741 11.119 1.00 94.00 220 GLU A CA 1
ATOM 1766 C C . GLU A 1 220 ? -5.605 6.595 10.488 1.00 94.00 220 GLU A C 1
ATOM 1768 O O . GLU A 1 220 ? -6.087 5.701 11.194 1.00 94.00 220 GLU A O 1
ATOM 1773 N N . ALA A 1 221 ? -5.783 6.625 9.167 1.00 95.69 221 ALA A N 1
ATOM 1774 C CA . ALA A 1 221 ? -6.539 5.624 8.433 1.00 95.69 221 ALA A CA 1
ATOM 1775 C C . ALA A 1 221 ? -6.047 5.496 6.987 1.00 95.69 221 ALA A C 1
ATOM 1777 O O . ALA A 1 221 ? -6.260 6.370 6.147 1.00 95.69 221 ALA A O 1
ATOM 1778 N N . TRP A 1 222 ? -5.471 4.346 6.652 1.00 96.38 222 TRP A N 1
ATOM 1779 C CA . TRP A 1 222 ? -4.958 4.106 5.308 1.00 96.38 222 TRP A CA 1
ATOM 1780 C C . TRP A 1 222 ? -5.382 2.748 4.773 1.00 96.38 222 TRP A C 1
ATOM 1782 O O . TRP A 1 222 ? -5.677 1.795 5.497 1.00 96.38 222 TRP A O 1
ATOM 1792 N N . ARG A 1 223 ? -5.402 2.662 3.449 1.00 96.81 223 ARG A N 1
ATOM 1793 C CA . ARG A 1 223 ? -5.567 1.421 2.710 1.00 96.81 223 ARG A C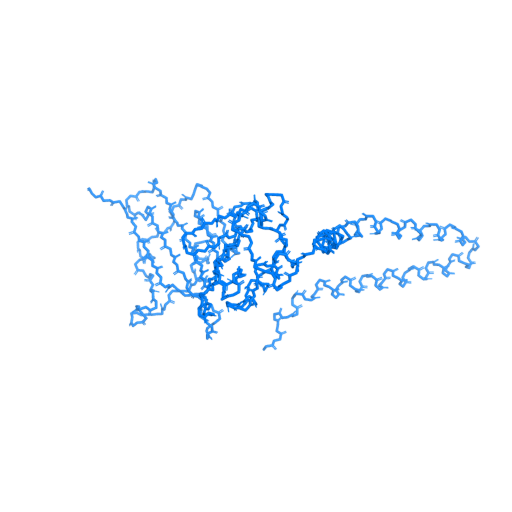A 1
ATOM 1794 C C . ARG A 1 223 ? -4.244 1.061 2.060 1.00 96.81 223 ARG A C 1
ATOM 1796 O O . ARG A 1 223 ? -3.572 1.930 1.514 1.00 96.81 223 ARG A O 1
ATOM 1803 N N . SER A 1 224 ? -3.908 -0.224 2.048 1.00 97.50 224 SER A N 1
ATOM 1804 C CA . SER A 1 224 ? -2.742 -0.712 1.323 1.00 97.50 224 SER A CA 1
ATOM 1805 C C . SER A 1 224 ? -3.062 -1.874 0.387 1.00 97.50 224 SER A C 1
ATOM 1807 O O . SER A 1 224 ? -3.977 -2.671 0.617 1.00 97.50 224 SER A O 1
ATOM 1809 N N . ILE A 1 225 ? -2.294 -1.959 -0.694 1.00 98.12 225 ILE A N 1
ATOM 1810 C CA . ILE A 1 225 ? -2.249 -3.101 -1.602 1.00 98.12 225 ILE A CA 1
ATOM 1811 C C . ILE A 1 225 ? -0.807 -3.568 -1.638 1.00 98.12 225 ILE A C 1
ATOM 1813 O O . ILE A 1 225 ? 0.087 -2.814 -2.011 1.00 98.12 225 ILE A O 1
ATOM 1817 N N . LYS A 1 226 ? -0.576 -4.819 -1.262 1.00 98.06 226 LYS A N 1
ATOM 1818 C CA . LYS A 1 226 ? 0.741 -5.438 -1.244 1.00 98.06 226 LYS A CA 1
ATOM 1819 C C . LYS A 1 226 ? 0.798 -6.556 -2.266 1.00 98.06 226 LYS A C 1
ATOM 1821 O O . LYS A 1 226 ? -0.036 -7.456 -2.238 1.00 98.06 226 LYS A O 1
ATOM 1826 N N . VAL A 1 227 ? 1.808 -6.527 -3.125 1.00 98.19 227 VAL A N 1
ATOM 1827 C CA . VAL A 1 227 ? 2.105 -7.598 -4.081 1.00 98.19 227 VAL A CA 1
ATOM 1828 C C . VAL A 1 227 ? 3.422 -8.241 -3.674 1.00 98.19 227 VAL A C 1
ATOM 1830 O O . VAL A 1 227 ? 4.442 -7.565 -3.545 1.00 98.19 227 VAL A O 1
ATOM 1833 N N . HIS A 1 228 ? 3.398 -9.548 -3.435 1.00 97.06 228 HIS A N 1
ATOM 1834 C CA . HIS A 1 228 ? 4.590 -10.332 -3.124 1.00 97.06 228 HIS A CA 1
ATOM 1835 C C . HIS A 1 228 ? 5.333 -10.748 -4.395 1.00 97.06 228 HIS A C 1
ATOM 1837 O O . HIS A 1 228 ? 4.749 -10.802 -5.475 1.00 97.06 228 HIS A O 1
ATOM 1843 N N . SER A 1 229 ? 6.592 -11.162 -4.248 1.00 96.00 229 SER A N 1
ATOM 1844 C CA . SER A 1 229 ? 7.411 -11.703 -5.344 1.00 96.00 229 SER A CA 1
ATOM 1845 C C . SER A 1 229 ? 6.802 -12.923 -6.039 1.00 96.00 229 SER A C 1
ATOM 1847 O O . SER A 1 229 ? 7.089 -13.180 -7.205 1.00 96.00 229 SER A O 1
ATOM 1849 N N . SER A 1 230 ? 5.920 -13.656 -5.354 1.00 96.00 230 SER A N 1
ATOM 1850 C CA . SER A 1 230 ? 5.132 -14.759 -5.916 1.00 96.00 230 SER A CA 1
ATOM 1851 C C . SER A 1 230 ? 3.964 -14.311 -6.805 1.00 96.00 230 SER A C 1
ATOM 1853 O O . SER A 1 230 ? 3.295 -15.158 -7.393 1.00 96.00 230 SER A O 1
ATOM 1855 N N . GLY A 1 231 ? 3.671 -13.010 -6.873 1.00 94.88 231 GLY A N 1
ATOM 1856 C CA . GLY A 1 231 ? 2.484 -12.454 -7.526 1.00 94.88 231 GLY A CA 1
ATOM 1857 C C . GLY A 1 231 ? 1.218 -12.493 -6.668 1.00 94.88 231 GLY A C 1
ATOM 1858 O O . GLY A 1 231 ? 0.169 -12.038 -7.115 1.00 94.88 231 GLY A O 1
ATOM 1859 N N . ILE A 1 232 ? 1.285 -13.016 -5.437 1.00 95.94 232 ILE A N 1
ATOM 1860 C CA . ILE A 1 232 ? 0.143 -12.989 -4.515 1.00 95.94 232 ILE A CA 1
ATOM 1861 C C . ILE A 1 232 ? -0.095 -11.550 -4.057 1.00 95.94 232 ILE A C 1
ATOM 1863 O O . ILE A 1 232 ? 0.824 -10.879 -3.582 1.00 95.94 232 ILE A O 1
ATOM 1867 N N . MET A 1 233 ? -1.345 -11.109 -4.178 1.00 96.56 233 MET A N 1
ATOM 1868 C CA . MET A 1 233 ? -1.795 -9.778 -3.797 1.00 96.56 233 MET A CA 1
ATOM 1869 C C . MET A 1 233 ? -2.632 -9.835 -2.517 1.00 96.56 233 MET A C 1
ATOM 1871 O O . MET A 1 233 ? -3.558 -10.638 -2.411 1.00 96.56 233 MET A O 1
ATOM 1875 N N . HIS A 1 234 ? -2.334 -8.945 -1.572 1.00 96.44 234 HIS A N 1
ATOM 1876 C CA . HIS A 1 234 ? -3.118 -8.716 -0.363 1.00 96.44 234 HIS A CA 1
ATOM 1877 C C . HIS A 1 234 ? -3.585 -7.266 -0.323 1.00 96.44 234 HIS A C 1
ATOM 1879 O O . HIS A 1 234 ? -2.807 -6.350 -0.574 1.00 96.44 234 HIS A O 1
ATOM 1885 N N . LYS A 1 235 ? -4.854 -7.058 0.019 1.00 97.19 235 LYS A N 1
ATOM 1886 C CA . LYS A 1 235 ? -5.436 -5.731 0.230 1.00 97.19 235 LYS A CA 1
ATOM 1887 C C . LYS A 1 235 ? -5.803 -5.605 1.700 1.00 97.19 235 LYS A C 1
ATOM 1889 O O . LYS A 1 235 ? -6.517 -6.472 2.214 1.00 97.19 235 LYS A O 1
ATOM 1894 N N . SER A 1 236 ? -5.345 -4.545 2.353 1.00 97.38 236 SER A N 1
ATOM 1895 C CA . SER A 1 236 ? -5.662 -4.274 3.753 1.00 97.38 236 SER A CA 1
ATOM 1896 C C . SER A 1 236 ? -6.126 -2.844 3.981 1.00 97.38 236 SER A C 1
ATOM 1898 O O . SER A 1 236 ? -5.874 -1.952 3.173 1.00 97.38 236 SER A O 1
ATOM 1900 N N . VAL A 1 237 ? -6.821 -2.647 5.093 1.00 97.94 237 VAL A N 1
ATOM 1901 C CA . VAL A 1 237 ? -7.130 -1.334 5.656 1.00 97.94 237 VAL A CA 1
ATOM 1902 C C . VAL A 1 237 ? -6.663 -1.335 7.096 1.00 97.94 237 VAL A C 1
ATOM 1904 O O . VAL A 1 237 ? -6.956 -2.279 7.826 1.00 97.94 237 VAL A O 1
ATOM 1907 N N . ASP A 1 238 ? -5.977 -0.281 7.499 1.00 97.25 238 ASP A N 1
ATOM 1908 C CA . ASP A 1 238 ? -5.476 -0.109 8.851 1.00 97.25 238 ASP A CA 1
ATOM 1909 C C . ASP A 1 238 ? -6.066 1.176 9.438 1.00 97.25 238 ASP A C 1
ATOM 1911 O O . ASP A 1 238 ? -6.093 2.224 8.791 1.00 97.25 238 ASP A O 1
ATOM 1915 N N . LEU A 1 239 ? -6.589 1.064 10.658 1.00 96.75 239 LEU A N 1
ATOM 1916 C CA . LEU A 1 239 ? -7.171 2.159 11.425 1.00 96.75 239 LEU A CA 1
ATOM 1917 C C . LEU A 1 239 ? -6.417 2.284 12.745 1.00 96.75 239 LEU A C 1
ATOM 1919 O O . LEU A 1 239 ? -6.353 1.322 13.521 1.00 96.75 239 LEU A O 1
ATOM 1923 N N . ASP A 1 240 ? -5.888 3.472 13.011 1.00 94.62 240 ASP A N 1
ATOM 1924 C CA . ASP A 1 240 ? -5.266 3.822 14.281 1.00 94.62 240 ASP A CA 1
ATOM 1925 C C . ASP A 1 240 ? -6.179 4.794 15.048 1.00 94.62 240 ASP A C 1
ATOM 1927 O O . ASP A 1 240 ? -6.519 5.883 14.582 1.00 94.62 240 ASP A O 1
ATOM 1931 N N . TYR A 1 241 ? -6.593 4.381 16.244 1.00 92.62 241 TYR A N 1
ATOM 1932 C CA . TYR A 1 241 ? -7.418 5.137 17.183 1.00 92.62 241 TYR A CA 1
ATOM 1933 C C . TYR A 1 241 ? -6.618 5.493 18.447 1.00 92.62 241 TYR A C 1
ATOM 1935 O O . TYR A 1 241 ? -7.088 5.306 19.570 1.00 92.62 241 TYR A O 1
ATOM 1943 N N . THR A 1 242 ? -5.384 5.966 18.279 1.00 88.00 242 THR A N 1
ATOM 1944 C CA . THR A 1 242 ? -4.531 6.402 19.392 1.00 88.00 242 THR A CA 1
ATOM 1945 C C . THR A 1 242 ? -5.027 7.708 20.022 1.00 88.00 242 THR A C 1
ATOM 1947 O O . THR A 1 242 ? -5.093 8.747 19.365 1.00 88.00 242 THR A O 1
ATOM 1950 N N . ASP A 1 243 ? -5.288 7.662 21.329 1.00 86.19 243 ASP A N 1
ATOM 1951 C CA . ASP A 1 243 ? -5.553 8.796 22.219 1.00 86.19 243 ASP A CA 1
ATOM 1952 C C . ASP A 1 243 ? -4.763 8.609 23.528 1.00 86.19 243 ASP A C 1
ATOM 1954 O O . ASP A 1 243 ? -5.255 8.071 24.520 1.00 86.19 243 ASP A O 1
ATOM 1958 N N . GLN A 1 244 ? -3.507 9.061 23.540 1.00 77.12 244 GLN A N 1
ATOM 1959 C CA . GLN A 1 244 ? -2.612 8.913 24.698 1.00 77.12 244 GLN A CA 1
ATOM 1960 C C . GLN A 1 244 ? -3.078 9.676 25.948 1.00 77.12 244 GLN A C 1
ATOM 1962 O O . GLN A 1 244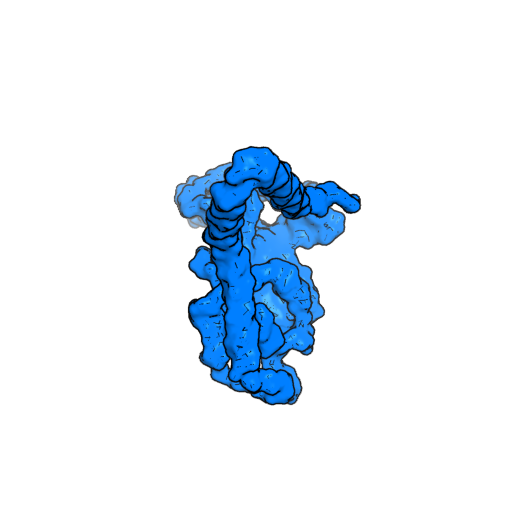 ? -2.609 9.389 27.045 1.00 77.12 244 GLN A O 1
ATOM 1967 N N . ASN A 1 245 ? -3.982 10.648 25.796 1.00 78.69 245 ASN A N 1
ATOM 1968 C CA . ASN A 1 245 ? -4.514 11.436 26.909 1.00 78.69 245 ASN A CA 1
ATOM 1969 C C . ASN A 1 245 ? -5.840 10.874 27.434 1.00 78.69 245 ASN A C 1
ATOM 1971 O O . ASN A 1 245 ? -6.442 11.451 28.344 1.00 78.69 245 ASN A O 1
ATOM 1975 N N . SER A 1 246 ? -6.311 9.774 26.849 1.00 71.81 246 SER A N 1
ATOM 1976 C CA . SER A 1 246 ? -7.555 9.146 27.242 1.00 71.81 246 SER A CA 1
ATOM 1977 C C . SER A 1 246 ? -7.476 8.623 28.687 1.00 71.81 246 SER A C 1
ATOM 1979 O O . SER A 1 246 ? -6.446 8.062 29.084 1.00 71.81 246 SER A O 1
ATOM 1981 N N . PRO A 1 247 ? -8.558 8.754 29.482 1.00 69.00 247 PRO A N 1
ATOM 1982 C CA . PRO A 1 247 ? -8.672 8.082 30.774 1.00 69.00 247 PRO A CA 1
ATOM 1983 C C . PRO A 1 247 ? -8.402 6.575 30.655 1.00 69.00 247 PRO A C 1
ATOM 1985 O O . PRO A 1 247 ? -8.720 5.981 29.627 1.00 69.00 247 PRO A O 1
ATOM 1988 N N . ILE A 1 248 ? -7.902 5.956 31.731 1.00 66.19 248 ILE A N 1
ATOM 1989 C CA . ILE A 1 248 ? -7.578 4.511 31.816 1.00 66.19 248 ILE A CA 1
ATOM 1990 C C . ILE A 1 248 ? -8.765 3.605 31.431 1.00 66.19 248 ILE A C 1
ATOM 1992 O O . ILE A 1 248 ? -8.586 2.500 30.930 1.00 66.19 248 ILE A O 1
ATOM 1996 N N . GLU A 1 249 ? -9.993 4.079 31.640 1.00 67.56 249 GLU A N 1
ATOM 1997 C CA . GLU A 1 249 ? -11.235 3.361 31.318 1.00 67.56 249 GLU A CA 1
ATOM 1998 C C . GLU A 1 249 ? -11.501 3.240 29.804 1.00 67.56 249 GLU A C 1
ATOM 2000 O O . GLU A 1 249 ? -12.416 2.539 29.377 1.00 67.56 249 GLU A O 1
ATOM 2005 N N . LYS A 1 250 ? -10.709 3.921 28.974 1.00 71.81 250 LYS A N 1
ATOM 2006 C CA . LYS A 1 250 ? -10.813 3.942 27.514 1.00 71.81 250 LYS A CA 1
ATOM 2007 C C . LYS A 1 250 ? -9.503 3.462 26.886 1.00 71.81 250 LYS A C 1
ATOM 2009 O O . LYS A 1 250 ? -8.434 3.585 27.476 1.00 71.81 250 LYS A O 1
ATOM 2014 N N . ALA A 1 251 ? -9.568 2.944 25.659 1.00 69.94 251 ALA A N 1
ATOM 2015 C CA . ALA A 1 251 ? -8.355 2.564 24.933 1.00 69.94 251 ALA A CA 1
ATOM 2016 C C . ALA A 1 251 ? -7.477 3.788 24.648 1.00 69.94 251 ALA A C 1
ATOM 2018 O O . ALA A 1 251 ? -7.935 4.732 24.001 1.00 69.94 251 ALA A O 1
ATOM 2019 N N . GLN A 1 252 ? -6.222 3.726 25.100 1.00 82.62 252 GLN A N 1
ATOM 2020 C CA . GLN A 1 252 ? -5.198 4.725 24.786 1.00 82.62 252 GLN A CA 1
ATOM 2021 C C . GLN A 1 252 ? -4.581 4.467 23.414 1.00 82.62 252 GLN A C 1
ATOM 2023 O O . GLN A 1 252 ? -4.266 5.402 22.681 1.00 82.62 252 GLN A O 1
ATOM 2028 N N . LEU A 1 253 ? -4.442 3.193 23.046 1.00 87.06 253 LEU A N 1
ATOM 2029 C CA . LEU A 1 253 ? -4.018 2.772 21.720 1.00 87.06 253 LEU A CA 1
ATOM 2030 C C . LEU A 1 253 ? -4.922 1.636 21.255 1.00 87.06 253 LEU A C 1
ATOM 2032 O O . LEU A 1 253 ? -4.968 0.575 21.874 1.00 87.06 253 LEU A O 1
ATOM 2036 N N . LEU A 1 254 ? -5.636 1.851 20.156 1.00 92.69 254 LEU A N 1
ATOM 2037 C CA . LEU A 1 254 ? -6.404 0.812 19.484 1.00 92.69 254 LEU A CA 1
ATOM 2038 C C . LEU A 1 254 ? -6.011 0.810 18.012 1.00 92.69 254 LEU A C 1
ATOM 2040 O O . LEU A 1 254 ? -6.224 1.791 17.308 1.00 92.69 254 LEU A O 1
ATOM 2044 N N . ARG A 1 255 ? -5.450 -0.307 17.553 1.00 94.56 255 ARG A N 1
ATOM 2045 C CA . ARG A 1 255 ? -5.099 -0.521 16.148 1.00 94.56 255 ARG A CA 1
ATOM 2046 C C . ARG A 1 255 ? -5.902 -1.670 15.595 1.00 94.56 255 ARG A C 1
ATOM 2048 O O . ARG A 1 255 ? -5.907 -2.749 16.188 1.00 94.56 255 ARG A O 1
ATOM 2055 N N . LEU A 1 256 ? -6.549 -1.441 14.464 1.00 96.75 256 LEU A N 1
ATOM 2056 C CA . LEU A 1 256 ? -7.347 -2.434 13.763 1.00 96.75 256 LEU A CA 1
ATOM 2057 C C . LEU A 1 256 ? -6.793 -2.605 12.355 1.00 96.75 256 LEU A C 1
ATOM 2059 O O . LEU A 1 256 ? -6.630 -1.621 11.643 1.00 96.75 256 LEU A O 1
ATOM 2063 N N . SER A 1 257 ? -6.548 -3.847 11.952 1.00 96.81 257 SER A N 1
ATOM 2064 C CA . SER A 1 257 ? -6.183 -4.193 10.581 1.00 96.81 257 SER A CA 1
ATOM 2065 C C . SER A 1 257 ? -7.250 -5.101 9.995 1.00 96.81 257 SER A C 1
ATOM 2067 O O . SER A 1 257 ? -7.691 -6.068 10.627 1.00 96.81 257 SER A O 1
ATOM 2069 N N . PHE A 1 258 ? -7.678 -4.785 8.784 1.00 97.38 258 PHE A N 1
ATOM 2070 C CA . PHE A 1 258 ? -8.702 -5.507 8.054 1.00 97.38 258 PHE A CA 1
ATOM 2071 C C . PHE A 1 258 ? -8.118 -6.056 6.763 1.00 97.38 258 PHE A C 1
ATOM 2073 O O . PHE A 1 258 ? -7.389 -5.366 6.061 1.00 97.38 258 PHE A O 1
ATOM 2080 N N . GLU A 1 259 ? -8.487 -7.282 6.414 1.00 96.69 259 GLU A N 1
ATOM 2081 C CA . GLU A 1 259 ? -8.074 -7.945 5.180 1.00 96.69 259 GLU A CA 1
ATOM 2082 C C . GLU A 1 259 ? -9.266 -8.047 4.222 1.00 96.69 259 GLU A C 1
ATOM 2084 O O . GLU A 1 259 ? -10.391 -8.358 4.633 1.00 96.69 259 GLU A O 1
ATOM 2089 N N . TYR A 1 260 ? -9.033 -7.772 2.937 1.00 95.56 260 TYR A N 1
ATOM 2090 C CA . TYR A 1 260 ? -10.075 -7.873 1.921 1.00 95.56 260 TYR A CA 1
ATOM 2091 C C . TYR A 1 260 ? -10.498 -9.324 1.702 1.00 95.56 260 TYR A C 1
ATOM 2093 O O . TYR A 1 260 ? -9.677 -10.214 1.480 1.00 95.56 260 TYR A O 1
ATOM 2101 N N . ASN A 1 261 ? -11.805 -9.569 1.710 1.00 92.12 261 ASN A N 1
ATOM 2102 C CA . ASN A 1 261 ? -12.379 -10.869 1.415 1.00 92.12 261 ASN A CA 1
ATOM 2103 C C . ASN A 1 261 ? -13.053 -10.857 0.042 1.00 92.12 261 ASN A C 1
ATOM 2105 O O . ASN A 1 261 ? -14.180 -10.387 -0.102 1.00 92.12 261 ASN A O 1
ATOM 2109 N N . GLU A 1 262 ? -12.407 -11.475 -0.945 1.00 88.69 262 GLU A N 1
ATOM 2110 C CA . GLU A 1 262 ? -12.904 -11.567 -2.327 1.00 88.69 262 GLU A CA 1
ATOM 2111 C C . GLU A 1 262 ? -14.317 -12.168 -2.445 1.00 88.69 262 GLU A C 1
ATOM 2113 O O . GLU A 1 262 ? -15.137 -11.725 -3.251 1.00 88.69 262 GLU A O 1
ATOM 2118 N N . LYS A 1 263 ? -14.649 -13.173 -1.619 1.00 88.81 263 LYS A N 1
ATOM 2119 C CA . LYS A 1 263 ? -15.959 -13.849 -1.681 1.00 88.81 263 LYS A CA 1
ATOM 2120 C C . LYS A 1 263 ? -17.086 -12.940 -1.202 1.00 88.81 263 LYS A C 1
ATOM 2122 O O . LYS A 1 263 ? -18.175 -12.959 -1.770 1.00 88.81 263 LYS A O 1
ATOM 2127 N N . LYS A 1 264 ? -16.828 -12.181 -0.137 1.00 88.06 264 LYS A N 1
ATOM 2128 C CA . LYS A 1 264 ? -17.805 -11.284 0.493 1.00 88.06 264 LYS A CA 1
ATOM 2129 C C . LYS A 1 264 ? -17.764 -9.863 -0.078 1.00 88.06 264 LYS A C 1
ATOM 2131 O O . LYS A 1 264 ? -18.722 -9.124 0.108 1.00 88.06 264 LYS A O 1
ATOM 2136 N N . LYS A 1 265 ? -16.706 -9.523 -0.821 1.00 90.31 265 LYS A N 1
ATOM 2137 C CA . LYS A 1 265 ? -16.436 -8.201 -1.406 1.00 90.31 265 LYS A CA 1
ATOM 2138 C C . LYS A 1 265 ? -16.392 -7.079 -0.369 1.00 90.31 265 LYS A C 1
ATOM 2140 O O . LYS A 1 265 ? -16.832 -5.969 -0.649 1.00 90.31 265 LYS A O 1
ATOM 2145 N N . ASP A 1 266 ? -15.862 -7.385 0.809 1.00 91.50 266 ASP A N 1
ATOM 2146 C CA . ASP A 1 266 ? -15.727 -6.450 1.927 1.00 91.50 266 ASP A CA 1
ATOM 2147 C C . ASP A 1 266 ? -14.467 -6.782 2.742 1.00 91.50 266 ASP A C 1
ATOM 2149 O O . ASP A 1 266 ? -13.881 -7.858 2.581 1.00 91.50 266 ASP A O 1
ATOM 2153 N N . TYR A 1 267 ? -14.051 -5.860 3.602 1.00 95.38 267 TYR A N 1
ATOM 2154 C CA . TYR A 1 267 ? -12.917 -6.001 4.505 1.00 95.38 267 TYR A CA 1
ATOM 2155 C C . TYR A 1 267 ? -13.374 -6.517 5.870 1.00 95.38 267 TYR A C 1
ATOM 2157 O O . TYR A 1 267 ? -14.368 -6.052 6.433 1.00 95.38 267 TYR A O 1
ATOM 2165 N N . TYR A 1 268 ? -12.622 -7.469 6.418 1.00 95.62 268 TYR A N 1
ATOM 2166 C CA . TYR A 1 268 ? -12.915 -8.085 7.710 1.00 95.62 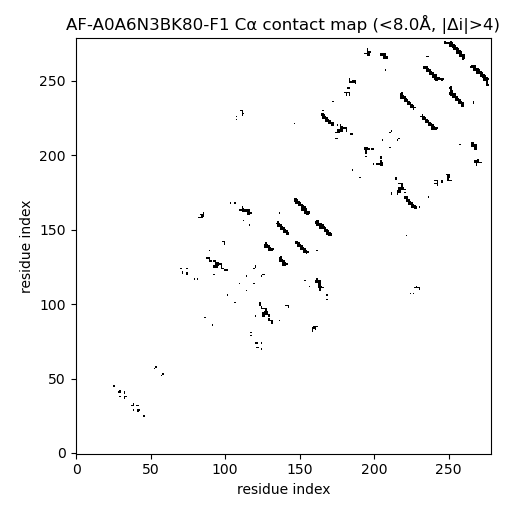268 TYR A CA 1
ATOM 2167 C C . TYR A 1 268 ? -11.705 -8.025 8.620 1.00 95.62 268 TYR A C 1
ATOM 2169 O O . TYR A 1 268 ? -10.574 -8.169 8.157 1.00 95.62 268 TYR A O 1
ATOM 2177 N N . LEU A 1 269 ? -11.960 -7.838 9.912 1.00 96.25 269 LEU A N 1
ATOM 2178 C CA . LEU A 1 269 ? -10.915 -7.702 10.912 1.00 96.25 269 LEU A CA 1
ATOM 2179 C C . LEU A 1 269 ? -10.010 -8.942 10.896 1.00 96.25 269 LEU A C 1
ATOM 2181 O O . LEU A 1 269 ? -10.453 -10.076 11.111 1.00 96.25 269 LEU A O 1
ATOM 2185 N N . SER A 1 270 ? -8.734 -8.722 10.607 1.00 94.00 270 SER A N 1
ATOM 2186 C CA . SER A 1 270 ? -7.698 -9.753 10.580 1.00 94.00 270 SER A CA 1
ATOM 2187 C C . SER A 1 270 ? -6.825 -9.677 11.826 1.00 94.00 270 SER A C 1
ATOM 2189 O O . SER A 1 270 ? -6.391 -10.714 12.322 1.00 94.00 270 SER A O 1
ATOM 2191 N N . TYR A 1 271 ? -6.626 -8.474 12.362 1.00 92.19 271 TYR A N 1
ATOM 2192 C CA . TYR A 1 271 ? -5.806 -8.222 13.536 1.00 92.19 271 TYR A CA 1
ATOM 2193 C C . TYR A 1 271 ? -6.337 -7.025 14.326 1.00 92.19 271 TYR A C 1
ATOM 2195 O O . TYR A 1 271 ? -6.797 -6.041 13.749 1.00 92.19 271 TYR A O 1
ATOM 2203 N N . ASN A 1 272 ? -6.238 -7.091 15.650 1.00 91.44 272 ASN A N 1
ATOM 2204 C CA . ASN A 1 272 ? -6.439 -5.952 16.530 1.00 91.44 272 ASN A CA 1
ATOM 2205 C C . ASN A 1 272 ? -5.398 -5.937 17.654 1.00 91.44 272 ASN A C 1
ATOM 2207 O O . ASN A 1 272 ? -4.915 -6.976 18.097 1.00 91.44 272 ASN A O 1
ATOM 2211 N N . SER A 1 273 ? -5.066 -4.740 18.124 1.00 88.56 273 SER A N 1
ATOM 2212 C CA . SER A 1 273 ? -4.194 -4.516 19.273 1.00 88.56 273 SER A CA 1
ATOM 2213 C C . SER A 1 273 ? -4.775 -3.411 20.131 1.00 88.56 273 SER A C 1
ATOM 2215 O O . SER A 1 273 ? -5.194 -2.381 19.602 1.00 88.56 273 SER A O 1
ATOM 2217 N N . VAL A 1 274 ? -4.774 -3.621 21.445 1.00 85.56 274 VAL A N 1
ATOM 2218 C CA . VAL A 1 274 ? -5.318 -2.685 22.429 1.00 85.56 274 VAL A CA 1
ATOM 2219 C C . VAL A 1 274 ? -4.288 -2.489 23.528 1.00 85.56 274 VAL A C 1
ATOM 2221 O O . VAL A 1 274 ? -3.874 -3.466 24.149 1.00 85.56 274 VAL A O 1
ATOM 2224 N N . ASP A 1 275 ? -3.923 -1.241 23.790 1.00 81.06 275 ASP A N 1
ATOM 2225 C CA . ASP A 1 275 ? -3.221 -0.834 25.003 1.00 81.06 275 ASP A CA 1
ATOM 2226 C C . ASP A 1 275 ? -4.103 0.145 25.791 1.00 81.06 275 ASP A C 1
ATOM 2228 O O . ASP A 1 275 ? -4.718 1.063 25.232 1.00 81.06 275 ASP A O 1
ATOM 2232 N N . ARG A 1 276 ? -4.197 -0.090 27.098 1.00 68.50 276 ARG A N 1
ATOM 2233 C CA . ARG A 1 276 ? -4.986 0.705 28.050 1.00 68.50 276 ARG A CA 1
ATOM 2234 C C . ARG A 1 276 ? -4.102 1.421 29.082 1.00 68.50 276 ARG A C 1
ATOM 2236 O O . ARG A 1 276 ? -4.636 2.060 29.983 1.00 68.50 276 ARG A O 1
ATOM 2243 N N . GLY A 1 277 ? -2.777 1.332 28.939 1.00 57.28 277 GLY A N 1
ATOM 2244 C CA . GLY A 1 277 ? -1.815 1.813 29.922 1.00 57.28 277 GLY A CA 1
ATOM 2245 C C . GLY A 1 277 ? -1.631 0.799 31.055 1.00 57.28 277 GLY A C 1
ATOM 2246 O O . GLY A 1 277 ? -2.592 0.220 31.566 1.00 57.28 277 GLY A O 1
ATOM 2247 N N . HIS A 1 278 ? -0.379 0.541 31.430 1.00 53.41 278 HIS A N 1
ATOM 2248 C CA . HIS A 1 278 ? -0.035 -0.352 32.537 1.00 53.41 278 HIS A CA 1
ATOM 2249 C C . HIS A 1 278 ? 0.009 0.391 33.884 1.00 53.41 278 HIS A C 1
ATOM 2251 O O . HIS A 1 278 ? 0.345 1.574 33.937 1.00 53.41 278 HIS A O 1
ATOM 2257 N N . TRP A 1 279 ? -0.351 -0.351 34.938 1.00 40.72 279 TRP A N 1
ATOM 2258 C CA . TRP A 1 279 ? -0.355 0.009 36.361 1.00 40.72 279 TRP A CA 1
ATOM 2259 C C . TRP A 1 279 ? 1.027 0.365 36.912 1.00 40.72 279 TRP A C 1
ATOM 2261 O O . TRP A 1 279 ? 2.008 -0.298 36.499 1.00 40.72 279 TRP A O 1
#

Solvent-accessible surface area (backbone atoms only — not comparable to full-atom values): 15203 Å² total; per-residue (Å²): 143,72,70,75,67,53,64,74,46,47,61,59,52,52,51,52,52,50,51,51,52,52,51,54,49,50,52,52,49,47,55,53,19,53,75,68,76,41,41,69,64,43,52,50,53,52,51,52,53,51,51,50,48,44,62,66,56,39,52,55,57,49,49,54,50,48,50,54,50,47,53,44,51,63,48,71,71,51,90,74,58,87,82,54,57,53,77,88,58,39,71,83,47,40,31,75,81,44,66,67,71,82,50,73,66,62,61,71,69,61,43,40,75,67,42,35,53,67,60,47,33,56,76,51,45,47,22,40,43,47,45,76,51,99,81,30,40,39,36,29,41,47,67,80,79,86,50,38,38,33,42,40,34,24,31,70,48,98,67,44,31,43,21,29,37,27,36,40,38,38,34,68,40,86,80,51,46,66,30,93,83,36,72,64,84,61,47,62,68,62,60,73,64,63,24,31,64,92,42,44,89,82,44,78,52,35,43,48,70,58,46,38,71,77,50,38,60,28,38,40,52,38,29,39,40,35,35,39,59,87,60,54,71,48,44,37,37,42,39,33,39,50,10,86,84,45,57,68,84,27,46,23,32,34,39,41,32,24,36,60,35,81,91,79,72,46,38,31,29,63,45,75,50,78,40,45,76,85,133